Protein AF-A0A495J819-F1 (afdb_monomer_lite)

Radius of gyration: 26.95 Å; chains: 1; bounding box: 78×60×71 Å

pLDDT: mean 71.06, std 26.1, range [26.19, 98.69]

Structure (mmCIF, N/CA/C/O backbone):
data_AF-A0A495J819-F1
#
_entry.id   AF-A0A495J819-F1
#
loop_
_atom_site.group_PDB
_atom_site.id
_atom_site.type_symbol
_atom_site.label_atom_id
_atom_site.label_alt_id
_atom_site.label_comp_id
_atom_site.label_asym_id
_atom_site.label_entity_id
_atom_site.label_seq_id
_atom_site.pdbx_PDB_ins_code
_atom_site.Cartn_x
_atom_site.Cartn_y
_atom_site.Cartn_z
_atom_site.occupancy
_atom_site.B_iso_or_equiv
_atom_site.auth_seq_id
_atom_site.auth_comp_id
_atom_site.auth_asym_id
_atom_site.auth_atom_id
_atom_site.pdbx_PDB_model_num
ATOM 1 N N . MET A 1 1 ? -53.758 -20.920 -42.762 1.00 52.00 1 MET A N 1
ATOM 2 C CA . MET A 1 1 ? -52.970 -22.148 -42.488 1.00 52.00 1 MET A CA 1
ATOM 3 C C . MET A 1 1 ? -51.453 -21.979 -42.642 1.00 52.00 1 MET A C 1
ATOM 5 O O . MET A 1 1 ? -50.757 -22.308 -41.694 1.00 52.00 1 MET A O 1
ATOM 9 N N . LYS A 1 2 ? -50.905 -21.416 -43.736 1.00 48.38 2 LYS A N 1
ATOM 10 C CA . LYS A 1 2 ? -49.435 -21.312 -43.936 1.00 48.38 2 LYS A CA 1
ATOM 11 C C . LYS A 1 2 ? -48.657 -20.514 -42.862 1.00 48.38 2 LYS A C 1
ATOM 13 O O . LYS A 1 2 ? -47.579 -20.942 -42.473 1.00 48.38 2 LYS A O 1
ATOM 18 N N . LYS A 1 3 ? -49.208 -19.415 -42.322 1.00 44.53 3 LYS A N 1
ATOM 19 C CA . LYS A 1 3 ? -48.572 -18.646 -41.222 1.00 44.53 3 LYS A CA 1
ATOM 20 C C . LYS A 1 3 ? -48.536 -19.396 -39.881 1.00 44.53 3 LYS A C 1
ATOM 22 O O . LYS A 1 3 ? -47.592 -19.225 -39.122 1.00 44.53 3 LYS A O 1
ATOM 27 N N . LEU A 1 4 ? -49.532 -20.242 -39.608 1.00 39.66 4 LEU A N 1
ATOM 28 C CA . LEU A 1 4 ? -49.580 -21.031 -38.371 1.00 39.66 4 LEU A CA 1
ATOM 29 C C . LEU A 1 4 ? -48.549 -22.170 -38.405 1.00 39.66 4 LEU A C 1
ATOM 31 O O . LEU A 1 4 ? -47.892 -22.436 -37.406 1.00 39.66 4 LEU A O 1
ATOM 35 N N . LEU A 1 5 ? -48.362 -22.785 -39.578 1.00 38.03 5 LEU A N 1
ATOM 36 C CA . LEU A 1 5 ? -47.377 -23.848 -39.787 1.00 38.03 5 LEU A CA 1
ATOM 37 C C . LEU A 1 5 ? -45.934 -23.323 -39.678 1.00 38.03 5 LEU A C 1
ATOM 39 O O . LEU A 1 5 ? -45.090 -23.977 -39.076 1.00 38.03 5 LEU A O 1
ATOM 43 N N . LEU A 1 6 ? -45.661 -22.120 -40.199 1.00 36.62 6 LEU A N 1
ATOM 44 C CA . LEU A 1 6 ? -44.333 -21.500 -40.124 1.00 36.62 6 LEU A CA 1
ATOM 45 C C . LEU A 1 6 ? -43.949 -21.130 -38.682 1.00 36.62 6 LEU A C 1
ATOM 47 O O . LEU A 1 6 ? -42.826 -21.392 -38.265 1.00 36.62 6 LEU A O 1
ATOM 51 N N . ASN A 1 7 ? -44.896 -20.600 -37.898 1.00 34.22 7 ASN A N 1
ATOM 52 C CA . ASN A 1 7 ? -44.665 -20.284 -36.487 1.00 34.22 7 ASN A CA 1
ATOM 53 C C . ASN A 1 7 ? -44.496 -21.542 -35.624 1.00 34.22 7 ASN A C 1
ATOM 55 O O . ASN A 1 7 ? -43.687 -21.528 -34.705 1.00 34.22 7 ASN A O 1
ATOM 59 N N . LEU A 1 8 ? -45.199 -22.636 -35.939 1.00 31.77 8 LEU A N 1
ATOM 60 C CA . LEU A 1 8 ? -45.051 -23.915 -35.240 1.00 31.77 8 LEU A CA 1
ATOM 61 C C . LEU A 1 8 ? -43.688 -24.572 -35.527 1.00 31.77 8 LEU A C 1
ATOM 63 O O . LEU A 1 8 ? -43.055 -25.085 -34.610 1.00 31.77 8 LEU A O 1
ATOM 67 N N . ILE A 1 9 ? -43.199 -24.500 -36.771 1.00 37.97 9 ILE A N 1
ATOM 68 C CA . ILE A 1 9 ? -41.864 -24.998 -37.149 1.00 37.97 9 ILE A CA 1
ATOM 69 C C . ILE A 1 9 ? -40.760 -24.155 -36.493 1.00 37.97 9 ILE A C 1
ATOM 71 O O . ILE A 1 9 ? -39.789 -24.720 -35.992 1.00 37.97 9 ILE A O 1
ATOM 75 N N . LEU A 1 10 ? -40.929 -22.827 -36.412 1.00 33.62 10 LEU A N 1
ATOM 76 C CA . LEU A 1 10 ? -40.001 -21.956 -35.681 1.00 33.62 10 LEU A CA 1
ATOM 77 C C . LEU A 1 10 ? -39.989 -22.279 -34.178 1.00 33.62 10 LEU A C 1
ATOM 79 O O . LEU A 1 10 ? -38.921 -22.367 -33.580 1.00 33.62 10 LEU A O 1
ATOM 83 N N . PHE A 1 11 ? -41.159 -22.520 -33.575 1.00 34.91 11 PHE A N 1
ATOM 84 C CA . PHE A 1 11 ? -41.270 -22.900 -32.162 1.00 34.91 11 PHE A CA 1
ATOM 85 C C . PHE A 1 11 ? -40.605 -24.254 -31.878 1.00 34.91 11 PHE A C 1
ATOM 87 O O . PHE A 1 11 ? -39.843 -24.376 -30.923 1.00 34.91 11 PHE A O 1
ATOM 94 N N . ILE A 1 12 ? -40.822 -25.264 -32.725 1.00 34.72 12 ILE A N 1
ATOM 95 C CA . ILE A 1 12 ? -40.201 -26.589 -32.569 1.00 34.72 12 ILE A CA 1
ATOM 96 C C . ILE A 1 12 ? -38.674 -26.504 -32.747 1.00 34.72 12 ILE A C 1
ATOM 98 O O . ILE A 1 12 ? -37.940 -27.132 -31.984 1.00 34.72 12 ILE A O 1
ATOM 102 N N . ALA A 1 13 ? -38.179 -25.673 -33.672 1.00 32.62 13 ALA A N 1
ATOM 103 C CA . ALA A 1 13 ? -36.746 -25.445 -33.855 1.00 32.62 13 ALA A CA 1
ATOM 104 C C . ALA A 1 13 ? -36.097 -24.783 -32.621 1.00 32.62 13 ALA A C 1
ATOM 106 O O . ALA A 1 13 ? -35.058 -25.258 -32.159 1.00 32.62 13 ALA A O 1
ATOM 107 N N . ILE A 1 14 ? -36.743 -23.770 -32.031 1.00 33.47 14 ILE A N 1
ATOM 108 C CA . ILE A 1 14 ? -36.259 -23.057 -30.832 1.00 33.47 14 ILE A CA 1
ATOM 109 C C . ILE A 1 14 ? -36.266 -23.965 -29.587 1.00 33.47 14 ILE A C 1
ATOM 111 O O . ILE A 1 14 ? -35.334 -23.931 -28.786 1.00 33.47 14 ILE A O 1
ATOM 115 N N . PHE A 1 15 ? -37.271 -24.833 -29.431 1.00 33.28 15 PHE A N 1
ATOM 116 C CA . PHE A 1 15 ? -37.308 -25.783 -28.311 1.00 33.28 15 PHE A CA 1
ATOM 117 C C . PHE A 1 15 ? -36.338 -26.961 -28.488 1.00 33.28 15 PHE A C 1
ATOM 119 O O . PHE A 1 15 ? -35.806 -27.474 -27.501 1.00 33.28 15 PHE A O 1
ATOM 126 N N . SER A 1 16 ? -36.064 -27.376 -29.728 1.00 35.00 16 SER A N 1
ATOM 127 C CA . SER A 1 16 ? -35.103 -28.448 -30.008 1.00 35.00 16 SER A CA 1
ATOM 128 C C . SER A 1 16 ? -33.647 -28.021 -29.767 1.00 35.00 16 SER A C 1
ATOM 130 O O . SER A 1 16 ? -32.870 -28.806 -29.222 1.00 35.00 16 SER A O 1
ATOM 132 N N . SER A 1 17 ? -33.290 -26.763 -30.064 1.00 41.75 17 SER A N 1
ATOM 133 C CA . SER A 1 17 ? -31.959 -26.214 -29.773 1.00 41.75 17 SER A CA 1
ATOM 134 C C . SER A 1 17 ? -31.751 -25.959 -28.279 1.00 41.75 17 SER A C 1
ATOM 136 O O . SER A 1 17 ? -30.698 -26.310 -27.747 1.00 41.75 17 SER A O 1
ATOM 138 N N . ALA A 1 18 ? -32.769 -25.453 -27.573 1.00 38.72 18 ALA A N 1
ATOM 139 C CA . ALA A 1 18 ? -32.704 -25.243 -26.128 1.00 38.72 18 ALA A CA 1
ATOM 140 C C . ALA A 1 18 ? -32.525 -26.562 -25.358 1.00 38.72 18 ALA A C 1
ATOM 142 O O . ALA A 1 18 ? -31.726 -26.618 -24.422 1.00 38.72 18 ALA A O 1
ATOM 143 N N . LYS A 1 19 ? -33.213 -27.638 -25.777 1.00 41.25 19 LYS A N 1
ATOM 144 C CA . LYS A 1 19 ? -33.100 -28.972 -25.166 1.00 41.25 19 LYS A CA 1
ATOM 145 C C . LYS A 1 19 ? -31.740 -29.622 -25.433 1.00 41.25 19 LYS A C 1
ATOM 147 O O . LYS A 1 19 ? -31.099 -30.072 -24.491 1.00 41.25 19 LYS A O 1
ATOM 152 N N . ALA A 1 20 ? -31.241 -29.561 -26.669 1.00 45.06 20 ALA A N 1
ATOM 153 C CA . ALA A 1 20 ? -29.894 -30.037 -27.000 1.00 45.06 20 ALA A CA 1
ATOM 154 C C . ALA A 1 20 ? -28.795 -29.285 -26.220 1.00 45.06 20 ALA A C 1
ATOM 156 O O . ALA A 1 20 ? -27.802 -29.880 -25.806 1.00 45.06 20 ALA A O 1
ATOM 157 N N . GLN A 1 21 ? -28.991 -27.989 -25.960 1.00 39.94 21 GLN A N 1
ATOM 158 C CA . GLN A 1 21 ? -28.071 -27.162 -25.176 1.00 39.94 21 GLN A CA 1
ATOM 159 C C . GLN A 1 21 ? -28.163 -27.445 -23.665 1.00 39.94 21 GLN A C 1
ATOM 161 O O . GLN A 1 21 ? -27.138 -27.464 -22.983 1.00 39.94 21 GLN A O 1
ATOM 166 N N . THR A 1 22 ? -29.358 -27.729 -23.127 1.00 44.81 22 THR A N 1
ATOM 167 C CA . THR A 1 22 ? -29.505 -28.147 -21.718 1.00 44.81 22 THR A CA 1
ATOM 168 C C . THR A 1 22 ? -28.944 -29.541 -21.474 1.00 44.81 22 THR A C 1
ATOM 170 O O . THR A 1 22 ? -28.336 -29.766 -20.428 1.00 44.81 22 THR A O 1
ATOM 173 N N . ASP A 1 23 ? -29.110 -30.454 -22.428 1.00 45.12 23 ASP A N 1
ATOM 174 C CA . ASP A 1 23 ? -28.568 -31.808 -22.351 1.00 45.12 23 ASP A CA 1
ATOM 175 C C . ASP A 1 23 ? -27.031 -31.785 -22.467 1.00 45.12 23 ASP A C 1
ATOM 177 O O . ASP A 1 23 ? -26.357 -32.407 -21.651 1.00 45.12 23 ASP A O 1
ATOM 181 N N . TYR A 1 24 ? -26.459 -30.925 -23.323 1.00 42.50 24 TYR A N 1
ATOM 182 C CA . TYR A 1 24 ? -25.008 -30.678 -23.385 1.00 42.50 24 TYR A CA 1
ATOM 183 C C . TYR A 1 24 ? -24.429 -30.139 -22.060 1.00 42.50 24 TYR A C 1
ATOM 185 O O . TYR A 1 24 ? -23.401 -30.615 -21.579 1.00 42.50 24 TYR A O 1
ATOM 193 N N . CYS A 1 25 ? -25.105 -29.183 -21.413 1.00 41.50 25 CYS A N 1
ATOM 194 C CA . CYS A 1 25 ? -24.688 -28.648 -20.109 1.00 41.50 25 CYS A CA 1
ATOM 195 C C . CYS A 1 25 ? -24.873 -29.651 -18.952 1.00 41.50 25 CYS A C 1
ATOM 197 O O . CYS A 1 25 ? -24.115 -29.621 -17.977 1.00 41.50 25 CYS A O 1
ATOM 199 N N . LYS A 1 26 ? -25.869 -30.544 -19.036 1.00 46.28 26 LYS A N 1
ATOM 200 C CA . LYS A 1 26 ? -26.078 -31.637 -18.072 1.00 46.28 26 LYS A CA 1
ATOM 201 C C . LYS A 1 26 ? -25.037 -32.741 -18.229 1.00 46.28 26 LYS A C 1
ATOM 203 O O . LYS A 1 26 ? -24.534 -33.213 -17.214 1.00 46.28 26 LYS A O 1
ATOM 208 N N . ASP A 1 27 ? -24.662 -33.085 -19.456 1.00 42.38 27 ASP A N 1
ATOM 209 C CA . ASP A 1 27 ? -23.586 -34.039 -19.736 1.00 42.38 27 ASP A CA 1
ATOM 210 C C . ASP A 1 27 ? -22.230 -33.515 -19.250 1.00 42.38 27 ASP A C 1
ATOM 212 O O . ASP A 1 27 ? -21.443 -34.280 -18.693 1.00 42.38 27 ASP A O 1
ATOM 216 N N . ILE A 1 28 ? -21.988 -32.197 -19.333 1.00 41.34 28 ILE A N 1
ATOM 217 C CA . ILE A 1 28 ? -20.829 -31.558 -18.689 1.00 41.34 28 ILE A CA 1
ATOM 218 C C . ILE A 1 28 ? -20.881 -31.761 -17.170 1.00 41.34 28 ILE A C 1
ATOM 220 O O . ILE A 1 28 ? -19.915 -32.268 -16.607 1.00 41.34 28 ILE A O 1
ATOM 224 N N . LYS A 1 29 ? -22.001 -31.451 -16.499 1.00 36.78 29 LYS A N 1
ATOM 225 C CA . LYS A 1 29 ? -22.140 -31.657 -15.041 1.00 36.78 29 LYS A CA 1
ATOM 226 C C . LYS A 1 29 ? -21.992 -33.122 -14.615 1.00 36.78 29 LYS A C 1
ATOM 228 O O . LYS A 1 29 ? -21.412 -33.375 -13.568 1.00 36.78 29 LYS A O 1
ATOM 233 N N . LYS A 1 30 ? -22.478 -34.072 -15.418 1.00 34.09 30 LYS A N 1
ATOM 234 C CA . LYS A 1 30 ? -22.348 -35.515 -15.162 1.00 34.09 30 LYS A CA 1
ATOM 235 C C . LYS A 1 30 ? -20.912 -36.015 -15.380 1.00 34.09 30 LYS A C 1
ATOM 237 O O . LYS A 1 30 ? -20.436 -36.851 -14.628 1.00 34.09 30 LYS A O 1
ATOM 242 N N . SER A 1 31 ? -20.184 -35.444 -16.344 1.00 36.31 31 SER A N 1
ATOM 243 C CA . SER A 1 31 ? -18.761 -35.751 -16.577 1.00 36.31 31 SER A CA 1
ATOM 244 C C . SER A 1 31 ? -17.801 -35.172 -15.527 1.00 36.31 31 SER A C 1
ATOM 246 O O . SER A 1 31 ? -16.641 -35.559 -15.490 1.00 36.31 31 SER A O 1
ATOM 248 N N . VAL A 1 32 ? -18.274 -34.246 -14.684 1.00 37.41 32 VAL A N 1
ATOM 249 C CA . VAL A 1 32 ? -17.509 -33.656 -13.568 1.00 37.41 32 VAL A CA 1
ATOM 250 C C . VAL A 1 32 ? -17.492 -34.577 -12.340 1.00 37.41 32 VAL A C 1
ATOM 252 O O . VAL A 1 32 ? -16.617 -34.434 -11.492 1.00 37.41 32 VAL A O 1
ATOM 255 N N . THR A 1 33 ? -18.429 -35.524 -12.237 1.00 36.66 33 THR A N 1
ATOM 256 C CA . THR A 1 33 ? -18.528 -36.457 -11.102 1.00 36.66 33 THR A CA 1
ATOM 257 C C . THR A 1 33 ? -17.868 -37.814 -11.342 1.00 36.66 33 THR A C 1
ATOM 259 O O . THR A 1 33 ? -17.649 -38.525 -10.368 1.00 36.66 33 THR A O 1
ATOM 262 N N . ASP A 1 34 ? -17.528 -38.160 -12.588 1.00 31.92 34 ASP A N 1
ATOM 263 C CA . ASP A 1 34 ? -16.907 -39.448 -12.923 1.00 31.92 34 ASP A CA 1
ATOM 264 C C . ASP A 1 34 ? -15.370 -39.320 -13.022 1.00 31.92 34 ASP A C 1
ATOM 266 O O . ASP A 1 34 ? -14.824 -38.502 -13.762 1.00 31.92 34 ASP A O 1
ATOM 270 N N . ASP A 1 35 ? -14.708 -40.139 -12.209 1.00 38.66 35 ASP A N 1
ATOM 271 C CA . ASP A 1 35 ? -13.294 -40.230 -11.833 1.00 38.66 35 ASP A CA 1
ATOM 272 C C . ASP A 1 35 ? -12.193 -39.723 -12.802 1.00 38.66 35 ASP A C 1
ATOM 274 O O . ASP A 1 35 ? -12.087 -40.113 -13.967 1.00 38.66 35 ASP A O 1
ATOM 278 N N . ASN A 1 36 ? -11.246 -38.978 -12.200 1.00 31.72 36 ASN A N 1
ATOM 279 C CA . ASN A 1 36 ? -9.884 -38.627 -12.657 1.00 31.72 36 ASN A CA 1
ATOM 280 C C . ASN A 1 36 ? -9.654 -37.374 -13.525 1.00 31.72 36 ASN A C 1
ATOM 282 O O . ASN A 1 36 ? -8.606 -37.272 -14.168 1.00 31.72 36 ASN A O 1
ATOM 286 N N . ILE A 1 37 ? -10.530 -36.364 -13.495 1.00 31.72 37 ILE A N 1
ATOM 287 C CA . ILE A 1 37 ? -10.243 -35.067 -14.141 1.00 31.72 37 ILE A CA 1
ATOM 288 C C . ILE A 1 37 ? -10.343 -33.913 -13.132 1.00 31.72 37 ILE A C 1
ATOM 290 O O . ILE A 1 37 ? -11.428 -33.529 -12.708 1.00 31.72 37 ILE A O 1
ATOM 294 N N . ILE A 1 38 ? -9.195 -33.333 -12.762 1.00 26.19 38 ILE A N 1
ATOM 295 C CA . ILE A 1 38 ? -9.109 -32.144 -11.900 1.00 26.19 38 ILE A CA 1
ATOM 296 C C . ILE A 1 38 ? -9.062 -30.899 -12.795 1.00 26.19 38 ILE A C 1
ATOM 298 O O . ILE A 1 38 ? -8.090 -30.694 -13.518 1.00 26.19 38 ILE A O 1
ATOM 302 N N . TYR A 1 39 ? -10.083 -30.045 -12.723 1.00 34.47 39 TYR A N 1
ATOM 303 C CA . TYR A 1 39 ? -10.062 -28.709 -13.328 1.00 34.47 39 TYR A CA 1
ATOM 304 C C . TYR A 1 39 ? -9.711 -27.672 -12.252 1.00 34.47 39 TYR A C 1
ATOM 306 O O . TYR A 1 39 ? -10.370 -27.620 -11.214 1.00 34.47 39 TYR A O 1
ATOM 314 N N . ARG A 1 40 ? -8.682 -26.845 -12.479 1.00 30.05 40 ARG A N 1
ATOM 315 C CA . ARG A 1 40 ? -8.312 -25.727 -11.594 1.00 30.05 40 ARG A CA 1
ATOM 316 C C . ARG A 1 40 ? -8.541 -24.389 -12.292 1.00 30.05 40 ARG A C 1
ATOM 318 O O . ARG A 1 40 ? -8.272 -24.252 -13.482 1.00 30.05 40 ARG A O 1
ATOM 325 N N . THR A 1 41 ? -9.036 -23.410 -11.542 1.00 31.80 41 THR A N 1
ATOM 326 C CA . THR A 1 41 ? -8.977 -21.987 -11.900 1.00 31.80 41 THR A CA 1
ATOM 327 C C . THR A 1 41 ? -7.502 -21.584 -12.014 1.00 31.80 41 THR A C 1
ATOM 329 O O . THR A 1 41 ? -6.746 -21.988 -11.127 1.00 31.80 41 THR A O 1
ATOM 332 N N . PRO A 1 42 ? -7.075 -20.817 -13.038 1.00 34.34 42 PRO A N 1
ATOM 333 C CA . PRO A 1 42 ? -5.681 -20.399 -13.149 1.00 34.34 42 PRO A CA 1
ATOM 334 C C . PRO A 1 42 ? -5.245 -19.648 -11.887 1.00 34.34 42 PRO A C 1
ATOM 336 O O . PRO A 1 42 ? -5.882 -18.679 -11.473 1.00 34.34 42 PRO A O 1
ATOM 339 N N . THR A 1 43 ? -4.182 -20.131 -11.263 1.00 32.41 43 THR A N 1
ATOM 340 C CA . THR A 1 43 ? -3.471 -19.492 -10.158 1.00 32.41 43 THR A CA 1
ATOM 341 C C . THR A 1 43 ? -2.283 -18.689 -10.692 1.00 32.41 43 THR A C 1
ATOM 343 O O . THR A 1 43 ? -1.787 -18.991 -11.779 1.00 32.41 43 THR A O 1
ATOM 346 N N . PRO A 1 44 ? -1.800 -17.661 -9.969 1.00 31.33 44 PRO A N 1
ATOM 347 C CA . PRO A 1 44 ? -0.539 -17.003 -10.308 1.00 31.33 44 PRO A CA 1
ATOM 348 C C . PRO A 1 44 ? 0.583 -18.052 -10.417 1.00 31.33 44 PRO A C 1
ATOM 350 O O . PRO A 1 44 ? 0.859 -18.753 -9.443 1.00 31.33 44 PRO A O 1
ATOM 353 N N . GLY A 1 45 ? 1.156 -18.206 -11.617 1.00 35.97 45 GLY A N 1
ATOM 354 C CA . GLY A 1 45 ? 2.110 -19.268 -11.977 1.00 35.97 45 GLY A CA 1
ATOM 355 C C . GLY A 1 45 ? 1.611 -20.263 -13.039 1.00 35.97 45 GLY A C 1
ATOM 356 O O . GLY A 1 45 ? 2.419 -20.985 -13.624 1.00 35.97 45 GLY A O 1
ATOM 357 N N . ASP A 1 46 ? 0.311 -20.288 -13.349 1.00 35.91 46 ASP A N 1
ATOM 358 C CA . ASP A 1 46 ? -0.222 -21.099 -14.448 1.00 35.91 46 ASP A CA 1
ATOM 359 C C . ASP A 1 46 ? 0.049 -20.425 -15.805 1.00 35.91 46 ASP A C 1
ATOM 361 O O . ASP A 1 46 ? -0.385 -19.307 -16.073 1.00 35.91 46 ASP A O 1
ATOM 365 N N . GLN A 1 47 ? 0.754 -21.125 -16.698 1.00 40.75 47 GLN A N 1
ATOM 366 C CA . GLN A 1 47 ? 1.235 -20.587 -17.982 1.00 40.75 47 GLN A CA 1
ATOM 367 C C . GLN A 1 47 ? 0.149 -20.427 -19.064 1.00 40.75 47 GLN A C 1
ATOM 369 O O . GLN A 1 47 ? 0.481 -20.101 -20.204 1.00 40.75 47 GLN A O 1
ATOM 374 N N . PHE A 1 48 ? -1.129 -20.674 -18.745 1.00 41.94 48 PHE A N 1
ATOM 375 C CA . PHE A 1 48 ? -2.216 -20.685 -19.726 1.00 41.94 48 PHE A CA 1
ATOM 376 C C . PHE A 1 48 ? -3.527 -20.137 -19.153 1.00 41.94 48 PHE A C 1
ATOM 378 O O . PHE A 1 48 ? -4.029 -20.600 -18.130 1.00 41.94 48 PHE A O 1
ATOM 385 N N . GLY A 1 49 ? -4.137 -19.201 -19.880 1.00 42.31 49 GLY A N 1
ATOM 386 C CA . GLY A 1 49 ? -5.484 -18.701 -19.614 1.00 42.31 49 GLY A CA 1
ATOM 387 C C . GLY A 1 49 ? -6.182 -18.315 -20.915 1.00 42.31 49 GLY A C 1
ATOM 388 O O . GLY A 1 49 ? -5.549 -17.756 -21.812 1.00 42.31 49 GLY A O 1
ATOM 389 N N . PHE A 1 50 ? -7.481 -18.616 -21.008 1.00 44.34 50 PHE A N 1
ATOM 390 C CA . PHE A 1 50 ? -8.349 -18.181 -22.103 1.00 44.34 50 PHE A CA 1
ATOM 391 C C . PHE A 1 50 ? -9.346 -17.152 -21.575 1.00 44.34 50 PHE A C 1
ATOM 393 O O . PHE A 1 50 ? -10.113 -17.456 -20.662 1.00 44.34 50 PHE A O 1
ATOM 400 N N . ALA A 1 51 ? -9.375 -15.956 -22.164 1.00 39.56 51 ALA A N 1
ATOM 401 C CA . ALA A 1 51 ? -10.406 -14.959 -21.875 1.00 39.56 51 ALA A CA 1
ATOM 402 C C . ALA A 1 51 ? -11.219 -14.655 -23.137 1.00 39.56 51 ALA A C 1
ATOM 404 O O . ALA A 1 51 ? -10.645 -14.365 -24.190 1.00 39.56 51 ALA A O 1
ATOM 405 N N . LYS A 1 52 ? -12.552 -14.712 -23.015 1.00 42.81 52 LYS A N 1
ATOM 406 C CA . LYS A 1 52 ? -13.490 -14.182 -24.009 1.00 42.81 52 LYS A CA 1
ATOM 407 C C . LYS A 1 52 ? -13.577 -12.676 -23.788 1.00 42.81 52 LYS A C 1
ATOM 409 O O . LYS A 1 52 ? -14.111 -12.251 -22.768 1.00 42.81 52 LYS A O 1
ATOM 414 N N . ILE A 1 53 ? -13.063 -11.880 -24.718 1.00 42.16 53 ILE A N 1
ATOM 415 C CA . ILE A 1 53 ? -13.254 -10.424 -24.691 1.00 42.16 53 ILE A CA 1
ATOM 416 C C . ILE A 1 53 ? -14.297 -10.096 -25.755 1.00 42.16 53 ILE A C 1
ATOM 418 O O . ILE A 1 53 ? -14.270 -10.654 -26.849 1.00 42.16 53 ILE A O 1
ATOM 422 N N . ILE A 1 54 ? -15.250 -9.240 -25.420 1.00 38.25 54 ILE A N 1
ATOM 423 C CA . ILE A 1 54 ? -16.262 -8.738 -26.349 1.00 38.25 54 ILE A CA 1
ATOM 424 C C . ILE A 1 54 ? -15.866 -7.292 -26.662 1.00 38.25 54 ILE A C 1
ATOM 426 O O . ILE A 1 54 ? -15.516 -6.559 -25.734 1.00 38.25 54 ILE A O 1
ATOM 430 N N . ASP A 1 55 ? -15.847 -6.882 -27.936 1.00 39.06 55 ASP A N 1
ATOM 431 C CA . ASP A 1 55 ? -15.562 -5.474 -28.263 1.00 39.06 55 ASP A CA 1
ATOM 432 C C . ASP A 1 55 ? -16.604 -4.527 -27.627 1.00 39.06 55 ASP A C 1
ATOM 434 O O . ASP A 1 55 ? -17.693 -4.938 -27.218 1.00 39.06 55 ASP A O 1
ATOM 438 N N . LYS A 1 56 ? -16.288 -3.227 -27.557 1.00 36.19 56 LYS A N 1
ATOM 439 C CA . LYS A 1 56 ? -17.216 -2.205 -27.032 1.00 36.19 56 LYS A CA 1
ATOM 440 C C . LYS A 1 56 ? -18.560 -2.151 -27.776 1.00 36.19 56 LYS A C 1
ATOM 442 O O . LYS A 1 56 ? -19.527 -1.652 -27.208 1.00 36.19 56 LYS A O 1
ATOM 447 N N . ALA A 1 57 ? -18.618 -2.625 -29.019 1.00 43.19 57 ALA A N 1
ATOM 448 C CA . ALA A 1 57 ? -19.814 -2.646 -29.854 1.00 43.19 57 ALA A CA 1
ATOM 449 C C . ALA A 1 57 ? -20.630 -3.951 -29.720 1.00 43.19 57 ALA A C 1
ATOM 451 O O . ALA A 1 57 ? -21.734 -4.035 -30.251 1.00 43.19 57 ALA A O 1
ATOM 452 N N . GLY A 1 58 ? -20.132 -4.960 -28.997 1.00 38.62 58 GLY A N 1
ATOM 453 C CA . GLY A 1 58 ? -20.740 -6.287 -28.916 1.00 38.62 58 GLY A CA 1
ATOM 454 C C . GLY A 1 58 ? -20.555 -7.166 -30.159 1.00 38.62 58 GLY A C 1
ATOM 455 O O . GLY A 1 58 ? -21.173 -8.225 -30.228 1.00 38.62 58 GLY A O 1
ATOM 456 N N . THR A 1 59 ? -19.758 -6.750 -31.148 1.00 39.22 59 THR A N 1
ATOM 457 C CA . THR A 1 59 ? -19.757 -7.350 -32.496 1.00 39.22 59 THR A CA 1
ATOM 458 C C . THR A 1 59 ? -18.665 -8.391 -32.737 1.00 39.22 59 THR A C 1
ATOM 460 O O . THR A 1 59 ? -18.800 -9.223 -33.632 1.00 39.22 59 THR A O 1
ATOM 463 N N . GLY A 1 60 ? -17.610 -8.392 -31.924 1.00 43.62 60 GLY A N 1
ATOM 464 C CA . GLY A 1 60 ? -16.481 -9.314 -32.024 1.00 43.62 60 GLY A CA 1
ATOM 465 C C . GLY A 1 60 ? -16.288 -10.147 -30.760 1.00 43.62 60 GLY A C 1
ATOM 466 O O . GLY A 1 60 ? -16.454 -9.656 -29.645 1.00 43.62 60 GLY A O 1
ATOM 467 N N . THR A 1 61 ? -15.914 -11.419 -30.933 1.00 46.38 61 THR A N 1
ATOM 468 C CA . THR A 1 61 ? -15.421 -12.277 -29.846 1.00 46.38 61 THR A CA 1
ATOM 469 C C . THR A 1 61 ? -13.915 -12.448 -30.005 1.00 46.38 61 THR A C 1
ATOM 471 O O . THR A 1 61 ? -13.459 -13.073 -30.959 1.00 46.38 61 THR A O 1
ATOM 474 N N . PHE A 1 62 ? -13.140 -11.927 -29.061 1.00 45.03 62 PHE A N 1
ATOM 475 C CA . PHE A 1 62 ? -11.697 -12.124 -29.013 1.00 45.03 62 PHE A CA 1
ATOM 476 C C . PHE A 1 62 ? -11.345 -13.280 -28.090 1.00 45.03 62 PHE A C 1
ATOM 478 O O . PHE A 1 62 ? -11.967 -13.468 -27.039 1.00 45.03 62 PHE A O 1
ATOM 485 N N . PHE A 1 63 ? -10.285 -13.993 -28.454 1.00 50.06 63 PHE A N 1
ATOM 486 C CA . PHE A 1 63 ? -9.640 -14.952 -27.578 1.00 50.06 63 PHE A CA 1
ATOM 487 C C . PHE A 1 63 ? -8.283 -14.401 -27.155 1.00 50.06 63 PHE A C 1
ATOM 489 O O . PHE A 1 63 ? -7.377 -14.225 -27.970 1.00 50.06 63 PHE A O 1
ATOM 496 N N . LYS A 1 64 ? -8.124 -14.145 -25.856 1.00 46.88 64 LYS A N 1
ATOM 497 C CA . LYS A 1 64 ? -6.797 -13.911 -25.281 1.00 46.88 64 LYS A CA 1
ATOM 498 C C . LYS A 1 64 ? -6.198 -15.258 -24.899 1.00 46.88 64 LYS A C 1
ATOM 500 O O . LYS A 1 64 ? -6.848 -16.012 -24.180 1.00 46.88 64 LYS A O 1
ATOM 505 N N . MET A 1 65 ? -4.991 -15.540 -25.381 1.00 53.69 65 MET A N 1
ATOM 506 C CA . MET A 1 65 ? -4.214 -16.722 -25.019 1.00 53.69 65 MET A CA 1
ATOM 507 C C . MET A 1 65 ? -2.922 -16.239 -24.368 1.00 53.69 65 MET A C 1
ATOM 509 O O . MET A 1 65 ? -2.051 -15.675 -25.024 1.00 53.69 65 MET A O 1
ATOM 513 N N . ILE A 1 66 ? -2.815 -16.426 -23.058 1.00 50.41 66 ILE A N 1
ATOM 514 C CA . ILE A 1 66 ? -1.606 -16.064 -22.313 1.00 50.41 66 ILE A CA 1
ATOM 515 C C . ILE A 1 66 ? -0.593 -17.200 -22.471 1.00 50.41 66 ILE A C 1
ATOM 517 O O . ILE A 1 66 ? -0.969 -18.360 -22.310 1.00 50.41 66 ILE A O 1
ATOM 521 N N . LEU A 1 67 ? 0.654 -16.867 -22.818 1.00 51.31 67 LEU A N 1
ATOM 522 C CA . LEU A 1 67 ? 1.737 -17.827 -23.022 1.00 51.31 67 LEU A CA 1
ATOM 523 C C . LEU A 1 67 ? 2.989 -17.364 -22.266 1.00 51.31 67 LEU A C 1
ATOM 525 O O . LEU A 1 67 ? 3.408 -16.216 -22.370 1.00 51.31 67 LEU A O 1
ATOM 529 N N . GLY A 1 68 ? 3.628 -18.258 -21.520 1.00 44.62 68 GLY A N 1
ATOM 530 C CA . GLY A 1 68 ? 4.997 -18.029 -21.050 1.00 44.62 68 GLY A CA 1
ATOM 531 C C . GLY A 1 68 ? 5.986 -18.478 -22.124 1.00 44.62 68 GLY A C 1
ATOM 532 O O . GLY A 1 68 ? 5.948 -19.643 -22.513 1.00 44.62 68 GLY A O 1
ATOM 533 N N . ILE A 1 69 ? 6.867 -17.598 -22.612 1.00 51.38 69 ILE A N 1
ATOM 534 C CA . ILE A 1 69 ? 7.959 -17.989 -23.521 1.00 51.38 69 ILE A CA 1
ATOM 535 C C . ILE A 1 69 ? 9.266 -17.441 -22.952 1.00 51.38 69 ILE A C 1
ATOM 537 O O . ILE A 1 69 ? 9.450 -16.238 -22.860 1.00 51.38 69 ILE A O 1
ATOM 541 N N . SER A 1 70 ? 10.195 -18.313 -22.575 1.00 42.25 70 SER A N 1
ATOM 542 C CA . SER A 1 70 ? 11.437 -17.928 -21.894 1.00 42.25 70 SER A CA 1
ATOM 543 C C . SER A 1 70 ? 12.577 -17.550 -22.855 1.00 42.25 70 SER A C 1
ATOM 545 O O . SER A 1 70 ? 13.718 -17.937 -22.615 1.00 42.25 70 SER A O 1
ATOM 547 N N . ASP A 1 71 ? 12.292 -16.858 -23.962 1.00 50.53 71 ASP A N 1
ATOM 548 C CA . ASP A 1 71 ? 13.310 -16.536 -24.974 1.00 50.53 71 ASP A CA 1
ATOM 549 C C . ASP A 1 71 ? 13.233 -15.061 -25.425 1.00 50.53 71 ASP A C 1
ATOM 551 O O . ASP A 1 71 ? 12.309 -14.694 -26.157 1.00 50.53 71 ASP A O 1
ATOM 555 N N . PRO A 1 72 ? 14.171 -14.203 -24.976 1.00 46.84 72 PRO A N 1
ATOM 556 C CA . PRO A 1 72 ? 14.134 -12.761 -25.211 1.00 46.84 72 PRO A CA 1
ATOM 557 C C . PRO A 1 72 ? 14.463 -12.336 -26.649 1.00 46.84 72 PRO A C 1
ATOM 559 O O . PRO A 1 72 ? 14.075 -11.237 -27.060 1.00 46.84 72 PRO A O 1
ATOM 562 N N . ASP A 1 73 ? 15.131 -13.192 -27.426 1.00 52.16 73 ASP A N 1
ATOM 563 C CA . ASP A 1 73 ? 15.611 -12.852 -28.771 1.00 52.16 73 ASP A CA 1
ATOM 564 C C . ASP A 1 73 ? 14.618 -13.249 -29.875 1.00 52.16 73 ASP A C 1
ATOM 566 O O . ASP A 1 73 ? 14.709 -12.782 -31.017 1.00 52.16 73 ASP A O 1
ATOM 570 N N . ASN A 1 74 ? 13.620 -14.072 -29.544 1.00 54.91 74 ASN A N 1
ATOM 571 C CA . ASN A 1 74 ? 12.737 -14.680 -30.528 1.00 54.91 74 ASN A CA 1
ATOM 572 C C . ASN A 1 74 ? 11.424 -13.909 -30.724 1.00 54.91 74 ASN A C 1
ATOM 574 O O . ASN A 1 74 ? 10.518 -13.887 -29.891 1.00 54.91 74 ASN A O 1
ATOM 578 N N . LYS A 1 75 ? 11.285 -13.308 -31.910 1.00 56.28 75 LYS A N 1
ATOM 579 C CA . LYS A 1 75 ? 9.998 -12.820 -32.417 1.00 56.28 75 LYS A CA 1
ATOM 580 C C . LYS A 1 75 ? 9.150 -14.028 -32.814 1.00 56.28 75 LYS A C 1
ATOM 582 O O . LYS A 1 75 ? 9.435 -14.666 -33.821 1.00 56.28 75 LYS A O 1
ATOM 587 N N . VAL A 1 76 ? 8.095 -14.322 -32.061 1.00 56.69 76 VAL A N 1
ATOM 588 C CA . VAL A 1 76 ? 7.042 -15.228 -32.538 1.00 56.69 76 VAL A CA 1
ATOM 589 C C . VAL A 1 76 ? 6.273 -14.492 -33.632 1.00 56.69 76 VAL A C 1
ATOM 591 O O . VAL A 1 76 ? 5.485 -13.597 -33.337 1.00 56.69 76 VAL A O 1
ATOM 594 N N . THR A 1 77 ? 6.547 -14.806 -34.897 1.00 56.88 77 THR A N 1
ATOM 595 C CA . THR A 1 77 ? 5.855 -14.176 -36.035 1.00 56.88 77 THR A CA 1
ATOM 596 C C . THR A 1 77 ? 4.539 -14.868 -36.347 1.00 56.88 77 THR A C 1
ATOM 598 O O . THR A 1 77 ? 3.577 -14.209 -36.740 1.00 56.88 77 THR A O 1
ATOM 601 N N . ASP A 1 78 ? 4.483 -16.178 -36.103 1.00 64.75 78 ASP A N 1
ATOM 602 C CA . ASP A 1 78 ? 3.346 -17.010 -36.455 1.00 64.75 78 ASP A CA 1
ATOM 603 C C . ASP A 1 78 ? 3.071 -18.063 -35.379 1.00 64.75 78 ASP A C 1
ATOM 605 O O . ASP A 1 78 ? 3.980 -18.620 -34.750 1.00 64.75 78 ASP A O 1
ATOM 609 N N . ALA A 1 79 ? 1.793 -18.369 -35.197 1.00 74.25 79 ALA A N 1
ATOM 610 C CA . ALA A 1 79 ? 1.327 -19.453 -34.347 1.00 74.25 79 ALA A CA 1
ATOM 611 C C . ALA A 1 79 ? 0.273 -20.279 -35.090 1.00 74.25 79 ALA A C 1
ATOM 613 O O . ALA A 1 79 ? -0.389 -19.781 -35.995 1.00 74.25 79 ALA A O 1
ATOM 614 N N . SER A 1 80 ? 0.069 -21.536 -34.714 1.00 78.00 80 SER A N 1
ATOM 615 C CA . SER A 1 80 ? -1.061 -22.318 -35.209 1.00 78.00 80 SER A CA 1
ATOM 616 C C . SER A 1 80 ? -1.612 -23.278 -34.166 1.00 78.00 80 SER A C 1
ATOM 618 O O . SER A 1 80 ? -0.897 -23.757 -33.288 1.00 78.00 80 SER A O 1
ATOM 620 N N . ILE A 1 81 ? -2.909 -23.561 -34.266 1.00 76.94 81 ILE A N 1
ATOM 621 C CA . ILE A 1 81 ? -3.607 -24.597 -33.502 1.00 76.94 81 ILE A CA 1
ATOM 622 C C . ILE A 1 81 ? -4.055 -25.671 -34.486 1.00 76.94 81 ILE A C 1
ATOM 624 O O . ILE A 1 81 ? -4.757 -25.386 -35.451 1.00 76.94 81 ILE A O 1
ATOM 628 N N . THR A 1 82 ? -3.652 -26.912 -34.238 1.00 74.06 82 THR A N 1
ATOM 629 C CA . THR A 1 82 ? -4.134 -28.100 -34.948 1.00 74.06 82 THR A CA 1
ATOM 630 C C . THR A 1 82 ? -5.197 -28.787 -34.102 1.00 74.06 82 THR A C 1
ATOM 632 O O . THR A 1 82 ? -4.999 -28.981 -32.902 1.00 74.06 82 THR A O 1
ATOM 635 N N . PHE A 1 83 ? -6.306 -29.176 -34.716 1.00 78.44 83 PHE A N 1
ATOM 636 C CA . PHE A 1 83 ? -7.426 -29.854 -34.066 1.00 78.44 83 PHE A CA 1
ATOM 637 C C . PHE A 1 83 ? -7.367 -31.379 -34.282 1.00 78.44 83 PHE A C 1
ATOM 639 O O . PHE A 1 83 ? -6.561 -31.868 -35.071 1.00 78.44 83 PHE A O 1
ATOM 646 N N . GLU A 1 84 ? -8.172 -32.158 -33.550 1.00 70.94 84 GLU A N 1
ATOM 647 C CA . GLU A 1 84 ? -8.198 -33.634 -33.657 1.00 70.94 84 GLU A CA 1
ATOM 648 C C . GLU A 1 84 ? -8.546 -34.126 -35.069 1.00 70.94 84 GLU A C 1
ATOM 650 O O . GLU A 1 84 ? -8.085 -35.191 -35.466 1.00 70.94 84 GLU A O 1
ATOM 655 N N . ASP A 1 85 ? -9.303 -33.335 -35.831 1.00 78.88 85 ASP A N 1
ATOM 656 C CA . ASP A 1 85 ? -9.654 -33.595 -37.232 1.00 78.88 85 ASP A CA 1
ATOM 657 C C . ASP A 1 85 ? -8.613 -33.063 -38.234 1.00 78.88 85 ASP A C 1
ATOM 659 O O . ASP A 1 85 ? -8.917 -32.889 -39.413 1.00 78.88 85 ASP A O 1
ATOM 663 N N . ASP A 1 86 ? -7.407 -32.751 -37.753 1.00 86.50 86 ASP A N 1
ATOM 664 C CA . ASP A 1 86 ? -6.283 -32.197 -38.512 1.00 86.50 86 ASP A CA 1
ATOM 665 C C . ASP A 1 86 ? -6.552 -30.836 -39.173 1.00 86.50 86 ASP A C 1
ATOM 667 O O . ASP A 1 86 ? -5.714 -30.326 -39.922 1.00 86.50 86 ASP A O 1
ATOM 671 N N . ALA A 1 87 ? -7.672 -30.178 -38.853 1.00 78.12 87 ALA A N 1
ATOM 672 C CA . ALA A 1 87 ? -7.858 -28.789 -39.232 1.00 78.12 87 ALA A CA 1
ATOM 673 C C . ALA A 1 87 ? -6.809 -27.918 -38.531 1.00 78.12 87 ALA A C 1
ATOM 675 O O . ALA A 1 87 ? -6.468 -28.146 -37.370 1.00 78.12 87 ALA A O 1
ATOM 676 N N . VAL A 1 88 ? -6.318 -26.899 -39.232 1.00 80.12 88 VAL A N 1
ATOM 677 C CA . VAL A 1 88 ? -5.319 -25.969 -38.702 1.00 80.12 88 VAL A CA 1
ATOM 678 C C . VAL A 1 88 ? -5.882 -24.556 -38.743 1.00 80.12 88 VAL A C 1
ATOM 680 O O . VAL A 1 88 ? -6.357 -24.100 -39.784 1.00 80.12 88 VAL A O 1
ATOM 683 N N . LEU A 1 89 ? -5.832 -23.875 -37.604 1.00 78.94 89 LEU A N 1
ATOM 684 C CA . LEU A 1 89 ? -6.067 -22.444 -37.485 1.00 78.94 89 LEU A CA 1
ATOM 685 C C . LEU A 1 89 ? -4.703 -21.765 -37.377 1.00 78.94 89 LEU A C 1
ATOM 687 O O . LEU A 1 89 ? -3.999 -21.955 -36.387 1.00 78.94 89 LEU A O 1
ATOM 691 N N . ASN A 1 90 ? -4.317 -21.040 -38.424 1.00 79.56 90 ASN A N 1
ATOM 692 C CA . ASN A 1 90 ? -3.061 -20.300 -38.472 1.00 79.56 90 ASN A CA 1
ATOM 693 C C . ASN A 1 90 ? -3.285 -18.862 -38.018 1.00 79.56 90 ASN A C 1
ATOM 695 O O . ASN A 1 90 ? -4.294 -18.241 -38.345 1.00 79.56 90 ASN A O 1
ATOM 699 N N . PHE A 1 91 ? -2.301 -18.335 -37.310 1.00 72.25 91 PHE A N 1
ATOM 700 C CA . PHE A 1 91 ? -2.267 -16.982 -36.802 1.00 72.25 91 PHE A CA 1
ATOM 701 C C . PHE A 1 91 ? -1.047 -16.287 -37.377 1.00 72.25 91 PHE A C 1
ATOM 703 O O . PHE A 1 91 ? 0.083 -16.612 -37.022 1.00 72.25 91 PHE A O 1
ATOM 710 N N . SER A 1 92 ? -1.299 -15.327 -38.254 1.00 61.09 92 SER A N 1
ATOM 711 C CA . SER A 1 92 ? -0.317 -14.331 -38.669 1.00 61.09 92 SER A CA 1
ATOM 712 C C . SER A 1 92 ? -0.445 -13.097 -37.777 1.00 61.09 92 SER A C 1
ATOM 714 O O . SER A 1 92 ? -1.559 -12.750 -37.381 1.00 61.09 92 SER A O 1
ATOM 716 N N . ASN A 1 93 ? 0.657 -12.387 -37.532 1.00 53.62 93 ASN A N 1
ATOM 717 C CA . ASN A 1 93 ? 0.672 -11.123 -36.781 1.00 53.62 93 ASN A CA 1
ATOM 718 C C . ASN A 1 93 ? 0.240 -11.274 -35.314 1.00 53.62 93 ASN A C 1
ATOM 720 O O . ASN A 1 93 ? -0.567 -10.489 -34.814 1.00 53.62 93 ASN A O 1
ATOM 724 N N . VAL A 1 94 ? 0.775 -12.278 -34.612 1.00 56.28 94 VAL A N 1
ATOM 725 C CA . VAL A 1 94 ? 0.604 -12.365 -33.156 1.00 56.28 94 VAL A CA 1
ATOM 726 C C . VAL A 1 94 ? 1.226 -11.114 -32.538 1.00 56.28 94 VAL A C 1
ATOM 728 O O . VAL A 1 94 ? 2.446 -10.946 -32.533 1.00 56.28 94 VAL A O 1
ATOM 731 N N . ILE A 1 95 ? 0.381 -10.210 -32.039 1.00 51.84 95 ILE A N 1
ATOM 732 C CA . ILE A 1 95 ? 0.854 -9.052 -31.288 1.00 51.84 95 ILE A CA 1
ATOM 733 C C . ILE A 1 95 ? 1.302 -9.587 -29.938 1.00 51.84 95 ILE A C 1
ATOM 735 O O . ILE A 1 95 ? 0.486 -9.963 -29.094 1.00 51.84 95 ILE A O 1
ATOM 739 N N . ILE A 1 96 ? 2.617 -9.663 -29.781 1.00 51.97 96 ILE A N 1
ATOM 740 C CA . ILE A 1 96 ? 3.245 -9.936 -28.503 1.00 51.97 96 ILE A CA 1
ATOM 741 C C . ILE A 1 96 ? 3.168 -8.643 -27.705 1.00 51.97 96 ILE A C 1
ATOM 743 O O . ILE A 1 96 ? 3.897 -7.690 -27.996 1.00 51.97 96 ILE A O 1
ATOM 747 N N . ASP A 1 97 ? 2.291 -8.612 -26.709 1.00 47.78 97 ASP A N 1
ATOM 748 C CA . ASP A 1 97 ? 2.349 -7.558 -25.717 1.00 47.78 97 ASP A CA 1
ATOM 749 C C . ASP A 1 97 ? 3.585 -7.799 -24.847 1.00 47.78 97 ASP A C 1
ATOM 751 O O . ASP A 1 97 ? 3.682 -8.784 -24.108 1.00 47.78 97 ASP A O 1
ATOM 755 N N . ARG A 1 98 ? 4.575 -6.920 -25.021 1.00 46.22 98 ARG A N 1
ATOM 756 C CA . ARG A 1 98 ? 5.833 -6.919 -24.271 1.00 46.22 98 ARG A CA 1
ATOM 757 C C . ARG A 1 98 ? 5.714 -6.152 -22.958 1.00 46.22 98 ARG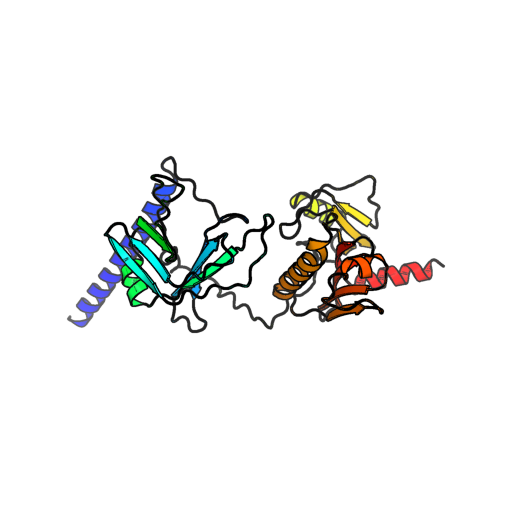 A C 1
ATOM 759 O O . ARG A 1 98 ? 6.748 -5.922 -22.330 1.00 46.22 98 ARG A O 1
ATOM 766 N N . SER A 1 99 ? 4.509 -5.765 -22.528 1.00 43.56 99 SER A N 1
ATOM 767 C CA . SER A 1 99 ? 4.255 -5.359 -21.145 1.00 43.56 99 SER A CA 1
ATOM 768 C C . SER A 1 99 ? 4.429 -6.577 -20.223 1.00 43.56 99 SER A C 1
ATOM 770 O O . SER A 1 99 ? 3.478 -7.142 -19.690 1.00 43.56 99 SER A O 1
ATOM 772 N N . ALA A 1 100 ? 5.660 -7.069 -20.122 1.00 41.88 100 ALA A N 1
ATOM 773 C CA . ALA A 1 100 ? 6.014 -8.190 -19.285 1.00 41.88 100 ALA A CA 1
ATOM 774 C C . ALA A 1 100 ? 5.824 -7.765 -17.828 1.00 41.88 100 ALA A C 1
ATOM 776 O O . ALA A 1 100 ? 6.533 -6.884 -17.337 1.00 41.88 100 ALA A O 1
ATOM 777 N N . GLU A 1 101 ? 4.924 -8.436 -17.116 1.00 44.06 101 GLU A N 1
ATOM 778 C CA . GLU A 1 101 ? 5.188 -8.683 -15.707 1.00 44.06 101 GLU A CA 1
ATOM 779 C C . GLU A 1 101 ? 6.472 -9.520 -15.665 1.00 44.06 101 GLU A C 1
ATOM 781 O O . GLU A 1 101 ? 6.523 -10.641 -16.179 1.00 44.06 101 GLU A O 1
ATOM 786 N N . LYS A 1 102 ? 7.553 -8.946 -15.127 1.00 42.19 102 LYS A N 1
ATOM 787 C CA . LYS A 1 102 ? 8.704 -9.746 -14.706 1.00 42.19 102 LYS A CA 1
ATOM 788 C C . LYS A 1 102 ? 8.203 -10.657 -13.592 1.00 42.19 102 LYS A C 1
ATOM 790 O O . LYS A 1 102 ? 7.966 -10.184 -12.483 1.00 42.19 102 LYS A O 1
ATOM 795 N N . ASP A 1 103 ? 8.021 -11.935 -13.894 1.00 42.62 103 ASP A N 1
ATOM 796 C CA . ASP A 1 103 ? 7.720 -12.918 -12.862 1.00 42.62 103 ASP A CA 1
ATOM 797 C C . ASP A 1 103 ? 8.969 -13.174 -11.996 1.00 42.62 103 ASP A C 1
ATOM 799 O O . ASP A 1 103 ? 10.105 -12.883 -12.386 1.00 42.62 103 ASP A O 1
ATOM 803 N N . ILE A 1 104 ? 8.743 -13.747 -10.817 1.00 40.31 104 ILE A N 1
ATOM 804 C CA . ILE A 1 104 ? 9.647 -13.938 -9.671 1.00 40.31 104 ILE A CA 1
ATOM 805 C C . ILE A 1 104 ? 10.937 -14.723 -10.027 1.00 40.31 104 ILE A C 1
ATOM 807 O O . ILE A 1 104 ? 11.862 -14.796 -9.222 1.00 40.31 104 ILE A O 1
ATOM 811 N N . ILE A 1 105 ? 11.034 -15.304 -11.231 1.00 40.50 105 ILE A N 1
ATOM 812 C CA . ILE A 1 105 ? 12.104 -16.230 -11.648 1.00 40.50 105 ILE A CA 1
ATOM 813 C C . ILE A 1 105 ? 12.667 -15.881 -13.045 1.00 40.50 105 ILE A C 1
ATOM 815 O O . ILE A 1 105 ? 12.894 -16.759 -13.870 1.00 40.50 105 ILE A O 1
ATOM 819 N N . ASN A 1 106 ? 12.899 -14.598 -13.346 1.00 42.09 106 ASN A N 1
ATOM 820 C CA . ASN A 1 106 ? 13.646 -14.140 -14.538 1.00 42.09 106 ASN A CA 1
ATOM 821 C C . ASN A 1 106 ? 13.115 -14.590 -15.923 1.00 42.09 106 ASN A C 1
ATOM 823 O O . ASN A 1 106 ? 13.825 -14.452 -16.918 1.00 42.09 106 ASN A O 1
ATOM 827 N N . ASN A 1 107 ? 11.879 -15.083 -16.029 1.00 40.38 107 ASN A N 1
ATOM 828 C CA . ASN A 1 107 ? 11.271 -15.439 -17.312 1.00 40.38 107 ASN A CA 1
ATOM 829 C C . ASN A 1 107 ? 10.390 -14.294 -17.817 1.00 40.38 107 ASN A C 1
ATOM 831 O O . ASN A 1 107 ? 9.551 -13.773 -17.082 1.00 40.38 107 ASN A O 1
ATOM 835 N N . TYR A 1 108 ? 10.551 -13.922 -19.086 1.00 43.56 108 TYR A N 1
ATOM 836 C CA . TYR A 1 108 ? 9.610 -13.033 -19.757 1.00 43.56 108 TYR A CA 1
ATOM 837 C C . TYR A 1 108 ? 8.300 -13.796 -20.001 1.00 43.56 108 TYR A C 1
ATOM 839 O O . TYR A 1 108 ? 8.279 -14.826 -20.673 1.00 43.56 108 TYR A O 1
ATOM 847 N N . ILE A 1 109 ? 7.192 -13.313 -19.442 1.00 43.22 109 ILE A N 1
ATOM 848 C CA . ILE A 1 109 ? 5.860 -13.790 -19.822 1.00 43.22 109 ILE A CA 1
ATOM 849 C C . ILE A 1 109 ? 5.396 -12.921 -20.989 1.00 43.22 109 ILE A C 1
ATOM 851 O O . ILE A 1 109 ? 5.288 -11.702 -20.864 1.00 43.22 109 ILE A O 1
ATOM 855 N N . TYR A 1 110 ? 5.138 -13.546 -22.135 1.00 46.41 110 TYR A N 1
ATOM 856 C CA . TYR A 1 110 ? 4.714 -12.858 -23.349 1.00 46.41 110 TYR A CA 1
ATOM 857 C C . TYR A 1 110 ? 3.231 -13.099 -23.573 1.00 46.41 110 TYR A C 1
ATOM 859 O O . TYR A 1 110 ? 2.812 -14.163 -24.027 1.00 46.41 110 TYR A O 1
ATOM 867 N N . THR A 1 111 ? 2.401 -12.103 -23.283 1.00 45.34 111 THR A N 1
ATOM 868 C CA . THR A 1 111 ? 0.968 -12.272 -23.526 1.00 45.34 111 THR A CA 1
ATOM 869 C C . THR A 1 111 ? 0.658 -11.986 -24.995 1.00 45.34 111 THR A C 1
ATOM 871 O O . THR A 1 111 ? 0.992 -10.929 -25.525 1.00 45.34 111 THR A O 1
ATOM 874 N N . GLY A 1 112 ? 0.056 -12.961 -25.679 1.00 50.81 112 GLY A N 1
ATOM 875 C CA . GLY A 1 112 ? -0.454 -12.799 -27.034 1.00 50.81 112 GLY A CA 1
ATOM 876 C C . GLY A 1 112 ? -1.964 -12.595 -27.007 1.00 50.81 112 GLY A C 1
ATOM 877 O O . GLY A 1 112 ? -2.685 -13.195 -26.206 1.00 50.81 112 GLY A O 1
ATOM 878 N N . SER A 1 113 ? -2.485 -11.762 -27.899 1.00 52.66 113 SER A N 1
ATOM 879 C CA . SER A 1 113 ? -3.924 -11.734 -28.170 1.00 52.66 113 SER A CA 1
ATOM 880 C C . SER A 1 113 ? -4.166 -12.007 -29.642 1.00 52.66 113 SER A C 1
ATOM 882 O O . SER A 1 113 ? -3.396 -11.568 -30.496 1.00 52.66 113 SER A O 1
ATOM 884 N N . ILE A 1 114 ? -5.209 -12.787 -29.934 1.00 58.16 114 ILE A N 1
ATOM 885 C CA . ILE A 1 114 ? -5.568 -13.119 -31.306 1.00 58.16 114 ILE A CA 1
ATOM 886 C C . ILE A 1 114 ? -7.061 -12.874 -31.490 1.00 58.16 114 ILE A C 1
ATOM 888 O O . ILE A 1 114 ? -7.908 -13.367 -30.742 1.00 58.16 114 ILE A O 1
ATOM 892 N N . SER A 1 115 ? -7.379 -12.079 -32.504 1.00 54.34 115 SER A N 1
ATOM 893 C CA . SER A 1 115 ? -8.755 -11.855 -32.932 1.00 54.34 115 SER A CA 1
ATOM 894 C C . SER A 1 115 ? -9.129 -12.947 -33.922 1.00 54.34 115 SER A C 1
ATOM 896 O O . SER A 1 115 ? -8.446 -13.105 -34.932 1.00 54.34 115 SER A O 1
ATOM 898 N N . LEU A 1 116 ? -10.194 -13.699 -33.647 1.00 60.47 116 LEU A N 1
ATOM 899 C CA . LEU A 1 116 ? -10.763 -14.606 -34.641 1.00 60.47 116 LEU A CA 1
ATOM 900 C C . LEU A 1 116 ? -11.860 -13.892 -35.414 1.00 60.47 116 LEU A C 1
ATOM 902 O O . LEU A 1 116 ? -12.637 -13.128 -34.838 1.00 60.47 116 LEU A O 1
ATOM 906 N N . SER A 1 117 ? -11.958 -14.191 -36.707 1.00 69.69 117 SER A N 1
ATOM 907 C CA . SER A 1 117 ? -13.144 -13.830 -37.473 1.00 69.69 117 SER A CA 1
ATOM 908 C C . SER A 1 117 ? -14.370 -14.597 -36.952 1.00 69.69 117 SER A C 1
ATOM 910 O O . SER A 1 117 ? -14.252 -15.646 -36.306 1.00 69.69 117 SER A O 1
ATOM 912 N N . ALA A 1 118 ? -15.571 -14.093 -37.245 1.00 63.47 118 ALA A N 1
ATOM 913 C CA . ALA A 1 118 ? -16.811 -14.804 -36.931 1.00 63.47 118 ALA A CA 1
ATOM 914 C C . ALA A 1 118 ? -16.873 -16.185 -37.615 1.00 63.47 118 ALA A C 1
ATOM 916 O O . ALA A 1 118 ? -17.372 -17.147 -37.026 1.00 63.47 118 ALA A O 1
ATOM 917 N N . ASP A 1 119 ? -16.302 -16.301 -38.816 1.00 71.00 119 ASP A N 1
ATOM 918 C CA . ASP A 1 119 ? -16.244 -17.551 -39.573 1.00 71.00 119 ASP A CA 1
ATOM 919 C C . ASP A 1 119 ? -15.280 -18.556 -38.936 1.00 71.00 119 ASP A C 1
ATOM 921 O O . ASP A 1 119 ? -15.634 -19.724 -38.764 1.00 71.00 119 ASP A O 1
ATOM 925 N N . ASP A 1 120 ? -14.100 -18.110 -38.496 1.00 72.06 120 ASP A N 1
ATOM 926 C CA . ASP A 1 120 ? -13.163 -18.962 -37.755 1.00 72.06 120 ASP A CA 1
ATOM 927 C C . ASP A 1 120 ? -13.783 -19.432 -36.439 1.00 72.06 120 ASP A C 1
ATOM 929 O O . ASP A 1 120 ? -13.722 -20.614 -36.095 1.00 72.06 120 ASP A O 1
ATOM 933 N N . MET A 1 121 ? -14.467 -18.538 -35.724 1.00 64.88 121 MET A N 1
ATOM 934 C CA . MET A 1 121 ? -15.209 -18.904 -34.522 1.00 64.88 121 MET A CA 1
ATOM 935 C C . MET A 1 121 ? -16.241 -19.996 -34.815 1.00 64.88 121 MET A C 1
ATOM 937 O O . MET A 1 121 ? -16.280 -21.020 -34.133 1.00 64.88 121 MET A O 1
ATOM 941 N N . ALA A 1 122 ? -17.075 -19.808 -35.839 1.00 69.75 122 ALA A N 1
ATOM 942 C CA . ALA A 1 122 ? -18.091 -20.781 -36.217 1.00 69.75 122 ALA A CA 1
ATOM 943 C C . ALA A 1 122 ? -17.471 -22.132 -36.606 1.00 69.75 122 ALA A C 1
ATOM 945 O O . ALA A 1 122 ? -17.990 -23.177 -36.208 1.00 69.75 122 ALA A O 1
ATOM 946 N N . LYS A 1 123 ? -16.344 -22.100 -37.325 1.00 73.19 123 LYS A N 1
ATOM 947 C CA . LYS A 1 123 ? -15.621 -23.268 -37.834 1.00 73.19 123 LYS A CA 1
ATOM 948 C C . LYS A 1 123 ? -14.895 -24.058 -36.747 1.00 73.19 123 LYS A C 1
ATOM 950 O O . LYS A 1 123 ? -14.820 -25.282 -36.850 1.00 73.19 123 LYS A O 1
ATOM 955 N N . PHE A 1 124 ? -14.354 -23.393 -35.728 1.00 70.31 124 PHE A N 1
ATOM 956 C CA . PHE A 1 124 ? -13.446 -24.018 -34.761 1.00 70.31 124 PHE A CA 1
ATOM 957 C C . PHE A 1 124 ? -14.028 -24.179 -33.345 1.00 70.31 124 PHE A C 1
ATOM 959 O O . PHE A 1 124 ? -13.501 -24.985 -32.581 1.00 70.31 124 PHE A O 1
ATOM 966 N N . LYS A 1 125 ? -15.143 -23.515 -32.990 1.00 67.75 125 LYS A N 1
ATOM 967 C CA . LYS A 1 125 ? -15.709 -23.519 -31.617 1.00 67.75 125 LYS A CA 1
ATOM 968 C C . LYS A 1 125 ? -16.056 -24.893 -31.030 1.00 67.75 125 LYS A C 1
ATOM 970 O O . LYS A 1 125 ? -16.143 -25.020 -29.813 1.00 67.75 125 LYS A O 1
ATOM 975 N N . THR A 1 126 ? -16.313 -25.901 -31.862 1.00 70.50 126 THR A N 1
ATOM 976 C CA . THR A 1 126 ? -16.668 -27.264 -31.421 1.00 70.50 126 THR A CA 1
ATOM 977 C C . THR A 1 126 ? -15.516 -28.256 -31.545 1.00 70.50 126 THR A C 1
ATOM 979 O O . THR A 1 126 ? -15.652 -29.409 -31.132 1.00 70.50 126 THR A O 1
ATOM 982 N N . LYS A 1 127 ? -14.389 -27.839 -32.128 1.00 71.44 127 LYS A N 1
ATOM 983 C CA . LYS A 1 127 ? -13.272 -28.731 -32.411 1.00 71.44 127 LYS A CA 1
ATOM 984 C C . LYS A 1 127 ? -12.376 -28.876 -31.187 1.00 71.44 127 LYS A C 1
ATOM 986 O O . LYS A 1 127 ? -12.112 -27.916 -30.468 1.00 71.44 127 LYS A O 1
ATOM 991 N N . LYS A 1 128 ? -11.874 -30.088 -30.961 1.00 68.56 128 LYS A N 1
ATOM 992 C CA . LYS A 1 128 ? -10.897 -30.372 -29.903 1.00 68.56 128 LYS A CA 1
ATOM 993 C C . LYS A 1 128 ? -9.491 -30.090 -30.402 1.00 68.56 128 LYS A C 1
ATOM 995 O O . LYS A 1 128 ? -9.162 -30.458 -31.525 1.00 68.56 128 LYS A O 1
ATOM 1000 N N . ILE A 1 129 ? -8.669 -29.463 -29.570 1.00 67.06 129 ILE A N 1
ATOM 1001 C CA . ILE A 1 129 ? -7.284 -29.139 -29.914 1.00 67.06 129 ILE A CA 1
ATOM 1002 C C . ILE A 1 129 ? -6.412 -30.393 -29.787 1.00 67.06 129 ILE A C 1
ATOM 1004 O O . ILE A 1 129 ? -6.430 -31.061 -28.759 1.00 67.06 129 ILE A O 1
ATOM 1008 N N . LYS A 1 130 ? -5.635 -30.686 -30.832 1.00 73.12 130 LYS A N 1
ATOM 1009 C CA . LYS A 1 130 ? -4.649 -31.773 -30.906 1.00 73.12 130 LYS A CA 1
ATOM 1010 C C . LYS A 1 130 ? -3.246 -31.290 -30.549 1.00 73.12 130 LYS A C 1
ATOM 1012 O O . LYS A 1 130 ? -2.534 -31.965 -29.815 1.00 73.12 130 LYS A O 1
ATOM 1017 N N . SER A 1 131 ? -2.839 -30.130 -31.065 1.00 69.31 131 SER A N 1
ATOM 1018 C CA . SER A 1 131 ? -1.528 -29.528 -30.790 1.00 69.31 131 SER A CA 1
ATOM 1019 C C . SER A 1 131 ? -1.509 -28.039 -31.122 1.00 69.31 131 SER A C 1
ATOM 1021 O O . SER A 1 131 ? -2.360 -27.555 -31.862 1.00 69.31 131 SER A O 1
ATOM 1023 N N . TYR A 1 132 ? -0.495 -27.328 -30.644 1.00 72.12 132 TYR A N 1
ATOM 1024 C CA . TYR A 1 132 ? -0.187 -25.956 -31.042 1.00 72.12 132 TYR A CA 1
ATOM 1025 C C . TYR A 1 132 ? 1.267 -25.859 -31.514 1.00 72.12 132 TYR A C 1
ATOM 1027 O O . TYR A 1 132 ? 2.114 -26.664 -31.122 1.00 72.12 132 TYR A O 1
ATOM 1035 N N . LEU A 1 133 ? 1.552 -24.896 -32.386 1.00 68.62 133 LEU A N 1
ATOM 1036 C CA . LEU A 1 133 ? 2.882 -24.633 -32.925 1.00 68.62 133 LEU A CA 1
ATOM 1037 C C . LEU A 1 133 ? 3.160 -23.131 -32.894 1.00 68.62 133 LEU A C 1
ATOM 1039 O O . LEU A 1 133 ? 2.325 -22.348 -33.327 1.00 68.62 133 LEU A O 1
ATOM 1043 N N . PHE A 1 134 ? 4.349 -22.746 -32.440 1.00 61.53 134 PHE A N 1
ATOM 1044 C CA . PHE A 1 134 ? 4.872 -21.384 -32.551 1.00 61.53 134 PHE A CA 1
ATOM 1045 C C . PHE A 1 134 ? 6.072 -21.434 -33.491 1.00 61.53 134 PHE A C 1
ATOM 1047 O O . PHE A 1 134 ? 6.984 -22.244 -33.299 1.00 61.53 134 PHE A O 1
ATOM 1054 N N . LEU A 1 135 ? 6.035 -20.663 -34.574 1.00 54.31 135 LEU A N 1
ATOM 1055 C CA . LEU A 1 135 ? 7.036 -20.779 -35.627 1.00 54.31 135 LEU A CA 1
ATOM 1056 C C . LEU A 1 135 ? 8.268 -19.935 -35.276 1.00 54.31 135 LEU A C 1
ATOM 1058 O O . LEU A 1 135 ? 8.234 -18.711 -35.262 1.00 54.31 135 LEU A O 1
ATOM 1062 N N . GLY A 1 136 ? 9.349 -20.662 -34.984 1.00 48.56 136 GLY A N 1
ATOM 1063 C CA . GLY A 1 136 ? 10.721 -20.195 -34.761 1.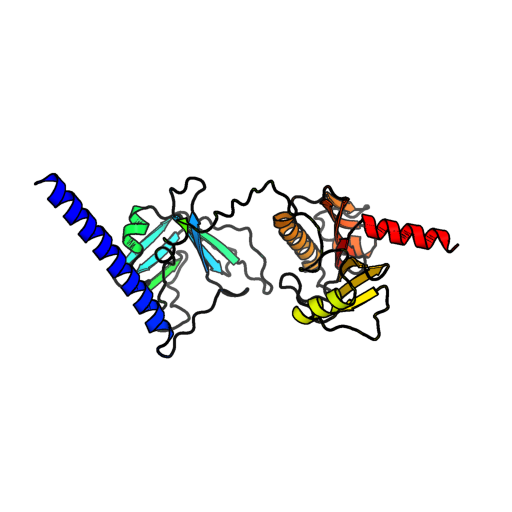00 48.56 136 GLY A CA 1
ATOM 1064 C C . GLY A 1 136 ? 11.727 -21.354 -34.859 1.00 48.56 136 GLY A C 1
ATOM 1065 O O . GLY A 1 136 ? 12.763 -21.204 -35.498 1.00 48.56 136 GLY A O 1
ATOM 1066 N N . LYS A 1 137 ? 11.380 -22.549 -34.339 1.00 44.38 137 LYS A N 1
ATOM 1067 C CA . LYS A 1 137 ? 11.741 -23.912 -34.820 1.00 44.38 137 LYS A CA 1
ATOM 1068 C C . LYS A 1 137 ? 11.287 -24.990 -33.813 1.00 44.38 137 LYS A C 1
ATOM 1070 O O . LYS A 1 137 ? 11.236 -24.744 -32.619 1.00 44.38 137 LYS A O 1
ATOM 1075 N N . LYS A 1 138 ? 11.063 -26.204 -34.349 1.00 42.22 138 LYS A N 1
ATOM 1076 C CA . LYS A 1 138 ? 10.698 -27.503 -33.725 1.00 42.22 138 LYS A CA 1
ATOM 1077 C C . LYS A 1 138 ? 9.329 -27.563 -33.018 1.00 42.22 138 LYS A C 1
ATOM 1079 O O . LYS A 1 138 ? 9.040 -26.806 -32.104 1.00 42.22 138 LYS A O 1
ATOM 1084 N N . ARG A 1 139 ? 8.501 -28.544 -33.421 1.00 41.47 139 ARG A N 1
ATOM 1085 C CA . ARG A 1 139 ? 7.305 -28.966 -32.668 1.00 41.47 139 ARG A CA 1
ATOM 1086 C C . ARG A 1 139 ? 7.731 -29.276 -31.236 1.00 41.47 139 ARG A C 1
ATOM 1088 O O . ARG A 1 139 ? 8.550 -30.173 -31.043 1.00 41.47 139 ARG A O 1
ATOM 1095 N N . VAL A 1 140 ? 7.169 -28.566 -30.267 1.00 41.31 140 VAL A N 1
ATOM 1096 C CA . VAL A 1 140 ? 7.293 -28.915 -28.853 1.00 41.31 140 VAL A CA 1
ATOM 1097 C C . VAL A 1 140 ? 6.186 -29.933 -28.568 1.00 41.31 140 VAL A C 1
ATOM 1099 O O . VAL A 1 140 ? 5.010 -29.587 -28.698 1.00 41.31 140 VAL A O 1
ATOM 1102 N N . PRO A 1 141 ? 6.504 -31.205 -28.269 1.00 39.50 141 PRO A N 1
ATOM 1103 C CA . PRO A 1 141 ? 5.506 -32.126 -27.745 1.00 39.50 141 PRO A CA 1
ATOM 1104 C C . PRO A 1 141 ? 4.949 -31.522 -26.457 1.00 39.50 141 PRO A C 1
ATOM 1106 O O . PRO A 1 141 ? 5.722 -30.974 -25.672 1.00 39.50 141 PRO A O 1
ATOM 1109 N N . SER A 1 142 ? 3.636 -31.613 -26.234 1.00 41.59 142 SER A N 1
ATOM 1110 C CA . SER A 1 142 ? 3.050 -31.252 -24.938 1.00 41.59 142 SER A CA 1
ATOM 1111 C C . SER A 1 142 ? 3.908 -31.868 -23.820 1.00 41.59 142 SER A C 1
ATOM 1113 O O . SER A 1 142 ? 4.100 -33.088 -23.844 1.00 41.59 142 SER A O 1
ATOM 1115 N N . PRO A 1 143 ? 4.421 -31.086 -22.847 1.00 39.19 143 PRO A N 1
ATOM 1116 C CA . PRO A 1 143 ? 5.155 -31.643 -21.705 1.00 39.19 143 PRO A CA 1
ATOM 1117 C C . PRO A 1 143 ? 4.268 -32.571 -20.856 1.00 39.19 143 PRO A C 1
ATOM 1119 O O . PRO A 1 143 ? 4.754 -33.317 -20.011 1.00 39.19 143 PRO A O 1
ATOM 1122 N N . PHE A 1 144 ? 2.964 -32.574 -21.131 1.00 36.50 144 PHE A N 1
ATOM 1123 C CA . PHE A 1 144 ? 1.967 -33.456 -20.560 1.00 36.50 144 PHE A CA 1
ATOM 1124 C C . PHE A 1 144 ? 1.601 -34.535 -21.593 1.00 36.50 144 PHE A C 1
ATOM 1126 O O . PHE A 1 144 ? 0.672 -34.359 -22.389 1.00 36.50 144 PHE A O 1
ATOM 1133 N N . GLY A 1 145 ? 2.361 -35.634 -21.638 1.00 33.69 145 GLY A N 1
ATOM 1134 C CA . GLY A 1 145 ? 2.046 -36.785 -22.494 1.00 33.69 145 GLY A CA 1
ATOM 1135 C C . GLY A 1 145 ? 0.603 -37.265 -22.294 1.00 33.69 145 GLY A C 1
ATOM 1136 O O . GLY A 1 145 ? 0.120 -37.256 -21.170 1.00 33.69 145 GLY A O 1
ATOM 1137 N N . ASN A 1 146 ? -0.094 -37.639 -23.376 1.00 32.44 146 ASN A N 1
ATOM 1138 C CA . ASN A 1 146 ? -1.477 -38.158 -23.411 1.00 32.44 146 ASN A CA 1
ATOM 1139 C C . ASN A 1 146 ? -2.506 -37.486 -22.475 1.00 32.44 146 ASN A C 1
ATOM 1141 O O . ASN A 1 146 ? -3.552 -38.073 -22.183 1.00 32.44 146 ASN A O 1
ATOM 1145 N N . VAL A 1 147 ? -2.277 -36.248 -22.032 1.00 28.89 147 VAL A N 1
ATOM 1146 C CA . VAL A 1 147 ? -3.301 -35.495 -21.320 1.00 28.89 147 VAL A CA 1
ATOM 1147 C C . VAL A 1 147 ? -4.306 -35.048 -22.366 1.00 28.89 147 VAL A C 1
ATOM 1149 O O . VAL A 1 147 ? -4.014 -34.224 -23.231 1.00 28.89 147 VAL A O 1
ATOM 1152 N N . LYS A 1 148 ? -5.506 -35.632 -22.308 1.00 28.81 148 LYS A N 1
ATOM 1153 C CA . LYS A 1 148 ? -6.674 -35.153 -23.046 1.00 28.81 148 LYS A CA 1
ATOM 1154 C C . LYS A 1 148 ? -7.007 -33.750 -22.541 1.00 28.81 148 LYS A C 1
ATOM 1156 O O . LYS A 1 148 ? -7.837 -33.586 -21.650 1.00 28.81 148 LYS A O 1
ATOM 1161 N N . VAL A 1 149 ? -6.371 -32.726 -23.103 1.00 30.52 149 VAL A N 1
ATOM 1162 C CA . VAL A 1 149 ? -6.755 -31.337 -22.860 1.00 30.52 149 VAL A CA 1
ATOM 1163 C C . VAL A 1 149 ? -8.054 -31.094 -23.627 1.00 30.52 149 VAL A C 1
ATOM 1165 O O . VAL A 1 149 ? -8.061 -30.718 -24.797 1.00 30.52 149 VAL A O 1
ATOM 1168 N N . LYS A 1 150 ? -9.195 -31.336 -22.975 1.00 29.16 150 LYS A N 1
ATOM 1169 C CA . LYS A 1 150 ? -10.474 -30.803 -23.452 1.00 29.16 150 LYS A CA 1
ATOM 1170 C C . LYS A 1 150 ? -10.444 -29.296 -23.221 1.00 29.16 150 LYS A C 1
ATOM 1172 O O . LYS A 1 150 ? -10.780 -28.817 -22.141 1.00 29.16 150 LYS A O 1
ATOM 1177 N N . VAL A 1 151 ? -10.050 -28.553 -24.250 1.00 34.34 151 VAL A N 1
ATOM 1178 C CA . VAL A 1 151 ? -10.299 -27.114 -24.310 1.00 34.34 151 VAL A CA 1
ATOM 1179 C C . VAL A 1 151 ? -11.802 -26.934 -24.453 1.00 34.34 151 VAL A C 1
ATOM 1181 O O . VAL A 1 151 ? -12.365 -27.105 -25.531 1.00 34.34 151 VAL A O 1
ATOM 1184 N N . MET A 1 152 ? -12.478 -26.643 -23.345 1.00 33.38 152 MET A N 1
ATOM 1185 C CA . MET A 1 152 ? -13.813 -26.077 -23.435 1.00 33.38 152 MET A CA 1
ATOM 1186 C C . MET A 1 152 ? -13.645 -24.609 -23.792 1.00 33.38 152 MET A C 1
ATOM 1188 O O . MET A 1 152 ? -13.253 -23.798 -22.954 1.00 33.38 152 MET A O 1
ATOM 1192 N N . ALA A 1 153 ? -13.960 -24.263 -25.039 1.00 36.19 153 ALA A N 1
ATOM 1193 C CA . ALA A 1 153 ? -14.336 -22.901 -25.355 1.00 36.19 153 ALA A CA 1
ATOM 1194 C C . ALA A 1 153 ? -15.526 -22.558 -24.447 1.00 36.19 153 ALA A C 1
ATOM 1196 O O . ALA A 1 153 ? -16.652 -22.999 -24.678 1.00 36.19 153 ALA A O 1
ATOM 1197 N N . TYR A 1 154 ? -15.275 -21.784 -23.392 1.00 36.16 154 TYR A N 1
ATOM 1198 C CA . TYR A 1 154 ? -16.269 -21.298 -22.427 1.00 36.16 154 TYR A CA 1
ATOM 1199 C C . TYR A 1 154 ? -17.269 -20.305 -23.064 1.00 36.16 154 TYR A C 1
ATOM 1201 O O . TYR A 1 154 ? -17.835 -19.448 -22.398 1.00 36.16 154 TYR A O 1
ATOM 1209 N N . ALA A 1 155 ? -17.476 -20.378 -24.381 1.00 39.12 155 ALA A N 1
ATOM 1210 C CA . ALA A 1 155 ? -18.205 -19.389 -25.154 1.00 39.12 155 ALA A CA 1
ATOM 1211 C C . ALA A 1 155 ? -19.728 -19.601 -25.136 1.00 39.12 155 ALA A C 1
ATOM 1213 O O . ALA A 1 155 ? -20.440 -18.604 -25.225 1.00 39.12 155 ALA A O 1
ATOM 1214 N N . ASN A 1 156 ? -20.220 -20.842 -24.977 1.00 39.06 156 ASN A N 1
ATOM 1215 C CA . ASN A 1 156 ? -21.637 -21.185 -25.226 1.00 39.06 156 ASN A CA 1
ATOM 1216 C C . ASN A 1 156 ? -22.455 -21.609 -23.989 1.00 39.06 156 ASN A C 1
ATOM 1218 O O . ASN A 1 156 ? -23.648 -21.873 -24.113 1.00 39.06 156 ASN A O 1
ATOM 1222 N N . CYS A 1 157 ? -21.858 -21.662 -22.793 1.00 40.56 157 CYS A N 1
ATOM 1223 C CA . CYS A 1 157 ? -22.620 -21.834 -21.540 1.00 40.56 157 CYS A CA 1
ATOM 1224 C C . CYS A 1 157 ? -23.026 -20.486 -20.909 1.00 40.56 157 CYS A C 1
ATOM 1226 O O . CYS A 1 157 ? -23.537 -20.451 -19.795 1.00 40.56 157 CYS A O 1
ATOM 1228 N N . ILE A 1 158 ? -22.777 -19.380 -21.617 1.00 44.59 158 ILE A N 1
ATOM 1229 C CA . ILE A 1 158 ? -22.868 -18.001 -21.122 1.00 44.59 158 ILE A CA 1
ATOM 1230 C C . ILE A 1 158 ? -24.048 -17.226 -21.760 1.00 44.59 158 ILE A C 1
ATOM 1232 O O . ILE A 1 158 ? -24.203 -16.035 -21.533 1.00 44.59 158 ILE A O 1
ATOM 1236 N N . ASP A 1 159 ? -24.969 -17.872 -22.482 1.00 43.06 159 ASP A N 1
ATOM 1237 C CA . ASP A 1 159 ? -26.168 -17.164 -22.988 1.00 43.06 159 ASP A CA 1
ATOM 1238 C C . ASP A 1 159 ? -27.186 -16.799 -21.885 1.00 43.06 159 ASP A C 1
ATOM 1240 O O . ASP A 1 159 ? -28.112 -16.027 -22.123 1.00 43.06 159 ASP A O 1
ATOM 1244 N N . GLY A 1 160 ? -26.980 -17.268 -20.647 1.00 39.22 160 GLY A N 1
ATOM 1245 C CA . GLY A 1 160 ? -27.731 -16.820 -19.466 1.00 39.22 160 GLY A CA 1
ATOM 1246 C C . GLY A 1 160 ? -27.244 -15.502 -18.844 1.00 39.22 160 GLY A C 1
ATOM 1247 O O . GLY A 1 160 ? -27.846 -15.045 -17.879 1.00 39.22 160 GLY A O 1
ATOM 1248 N N . LEU A 1 161 ? -26.168 -14.881 -19.353 1.00 39.09 161 LEU A N 1
ATOM 1249 C CA . LEU A 1 161 ? -25.662 -13.599 -18.831 1.00 39.09 161 LEU A CA 1
ATOM 1250 C C . LEU A 1 161 ? -26.311 -12.362 -19.473 1.00 39.09 161 LEU A C 1
ATOM 1252 O O . LEU A 1 161 ? -25.951 -11.251 -19.096 1.00 39.09 161 LEU A O 1
ATOM 1256 N N . ASN A 1 162 ? -27.274 -12.507 -20.390 1.00 43.44 162 ASN A N 1
ATOM 1257 C CA . ASN A 1 162 ? -28.039 -11.341 -20.860 1.00 43.44 162 ASN A CA 1
ATOM 1258 C C . ASN A 1 162 ? -28.818 -10.659 -19.717 1.00 43.44 162 ASN A C 1
ATOM 1260 O O . ASN A 1 162 ? -29.052 -9.455 -19.793 1.00 43.44 162 ASN A O 1
ATOM 1264 N N . ASP A 1 163 ? -29.118 -11.401 -18.643 1.00 39.97 163 ASP A N 1
ATOM 1265 C CA . ASP A 1 163 ? -29.732 -10.897 -17.407 1.00 39.97 163 ASP A CA 1
ATOM 1266 C C . ASP A 1 163 ? -28.729 -10.666 -16.266 1.00 39.97 163 ASP A C 1
ATOM 1268 O O . ASP A 1 163 ? -29.115 -10.272 -15.164 1.00 39.97 163 ASP A O 1
ATOM 1272 N N . VAL A 1 164 ? -27.430 -10.888 -16.491 1.00 34.84 164 VAL A N 1
ATOM 1273 C CA . VAL A 1 164 ? -26.429 -10.459 -15.514 1.00 34.84 164 VAL A CA 1
ATOM 1274 C C . VAL A 1 164 ? -26.168 -8.983 -15.746 1.00 34.84 164 VAL A C 1
ATOM 1276 O O . VAL A 1 164 ? -25.886 -8.601 -16.885 1.00 34.84 164 VAL A O 1
ATOM 1279 N N . PRO A 1 165 ? -26.277 -8.135 -14.702 1.00 32.38 165 PRO A N 1
ATOM 1280 C CA . PRO A 1 165 ? -26.009 -6.718 -14.836 1.00 32.38 165 PRO A CA 1
ATOM 1281 C C . PRO A 1 165 ? -24.683 -6.552 -15.560 1.00 32.38 165 PRO A C 1
ATOM 1283 O O . PRO A 1 165 ? -23.647 -7.027 -15.087 1.00 32.38 165 PRO A O 1
ATOM 1286 N N . LYS A 1 166 ? -24.716 -5.910 -16.732 1.00 38.31 166 LYS A N 1
ATOM 1287 C CA . LYS A 1 166 ? -23.496 -5.418 -17.357 1.00 38.31 166 LYS A CA 1
ATOM 1288 C C . LYS A 1 166 ? -22.872 -4.499 -16.322 1.00 38.31 166 LYS A C 1
ATOM 1290 O O . LYS A 1 166 ? -23.358 -3.389 -16.117 1.00 38.31 166 LYS A O 1
ATOM 1295 N N . VAL A 1 167 ? -21.839 -4.974 -15.635 1.00 35.41 167 VAL A N 1
ATOM 1296 C CA . VAL A 1 167 ? -20.992 -4.109 -14.825 1.00 35.41 167 VAL A CA 1
ATOM 1297 C C . VAL A 1 167 ? -20.260 -3.242 -15.837 1.00 35.41 167 VAL A C 1
ATOM 1299 O O . VAL A 1 167 ? -19.226 -3.618 -16.384 1.00 35.41 167 VAL A O 1
ATOM 1302 N N . VAL A 1 168 ? -20.882 -2.118 -16.185 1.00 39.03 168 VAL A N 1
ATOM 1303 C CA . VAL A 1 168 ? -20.255 -1.075 -16.979 1.00 39.03 168 VAL A CA 1
ATOM 1304 C C . VAL A 1 168 ? -19.210 -0.470 -16.059 1.00 39.03 168 VAL A C 1
ATOM 1306 O O . VAL A 1 168 ? -19.519 0.389 -15.241 1.00 39.03 168 VAL A O 1
ATOM 1309 N N . PHE A 1 169 ? -17.976 -0.961 -16.150 1.00 39.22 169 PHE A N 1
ATOM 1310 C CA . PHE A 1 169 ? -16.844 -0.246 -15.584 1.00 39.22 169 PHE A CA 1
ATOM 1311 C C . PHE A 1 169 ? -16.764 1.086 -16.315 1.00 39.22 169 PHE A C 1
ATOM 1313 O O . PHE A 1 169 ? -16.385 1.146 -17.486 1.00 39.22 169 PHE A O 1
ATOM 1320 N N . ASN A 1 170 ? -17.185 2.149 -15.641 1.00 54.53 170 ASN A N 1
ATOM 1321 C CA . ASN A 1 170 ? -16.888 3.491 -16.079 1.00 54.53 170 ASN A CA 1
ATOM 1322 C C . ASN A 1 170 ? -15.432 3.763 -15.673 1.00 54.53 170 ASN A C 1
ATOM 1324 O O . ASN A 1 170 ? -15.175 3.935 -14.485 1.00 54.53 170 ASN A O 1
ATOM 1328 N N . PRO A 1 171 ? -14.465 3.810 -16.609 1.00 52.47 171 PRO A N 1
ATOM 1329 C CA . PRO A 1 171 ? -13.061 4.064 -16.274 1.00 52.47 171 PRO A CA 1
ATOM 1330 C C . PRO A 1 171 ? -12.841 5.449 -15.638 1.00 52.47 171 PRO A C 1
ATOM 1332 O O . PRO A 1 171 ? -11.760 5.731 -15.135 1.00 52.47 171 PRO A O 1
ATOM 1335 N N . ASN A 1 172 ? -13.863 6.313 -15.645 1.00 60.91 172 ASN A N 1
ATOM 1336 C CA . ASN A 1 172 ? -13.841 7.606 -14.972 1.00 60.91 172 ASN A CA 1
ATOM 1337 C C . ASN A 1 172 ? -14.433 7.565 -13.552 1.00 60.91 172 ASN A C 1
ATOM 1339 O O . ASN A 1 172 ? -14.306 8.545 -12.817 1.00 60.91 172 ASN A O 1
ATOM 1343 N N . GLU A 1 173 ? -15.094 6.474 -13.155 1.00 69.62 173 GLU A N 1
ATOM 1344 C CA . GLU A 1 173 ? -15.684 6.339 -11.824 1.00 69.62 173 GLU A CA 1
ATOM 1345 C C . GLU A 1 173 ? -14.637 5.791 -10.854 1.00 69.62 173 GLU A C 1
ATOM 1347 O O . GLU A 1 173 ? -14.431 4.588 -10.707 1.00 69.62 173 GLU A O 1
ATOM 1352 N N . LYS A 1 174 ? -13.924 6.720 -10.215 1.00 78.62 174 LYS A N 1
ATOM 1353 C CA . LYS A 1 174 ? -12.926 6.401 -9.194 1.00 78.62 174 LYS A CA 1
ATOM 1354 C C . LYS A 1 174 ? -13.614 5.751 -7.999 1.00 78.62 174 LYS A C 1
ATOM 1356 O O . LYS A 1 174 ? -14.544 6.331 -7.433 1.00 78.62 174 LYS A O 1
ATOM 1361 N N . LYS A 1 175 ? -13.121 4.589 -7.569 1.00 88.75 175 LYS A N 1
ATOM 1362 C CA . LYS A 1 175 ? -13.595 3.964 -6.334 1.00 88.75 175 LYS A CA 1
ATOM 1363 C C . LYS A 1 175 ? -13.265 4.861 -5.137 1.00 88.75 175 LYS A C 1
ATOM 1365 O O . LYS A 1 175 ? -12.157 5.384 -5.037 1.00 88.75 175 LYS A O 1
ATOM 1370 N N . SER A 1 176 ? -14.216 5.022 -4.220 1.00 93.19 176 SER A N 1
ATOM 1371 C CA . SER A 1 176 ? -13.966 5.735 -2.964 1.00 93.19 176 SER A CA 1
ATOM 1372 C C . SER A 1 176 ? -13.034 4.938 -2.037 1.00 93.19 176 SER A C 1
ATOM 1374 O O . SER A 1 176 ? -12.997 3.703 -2.068 1.00 93.19 176 SER A O 1
ATOM 1376 N N . ILE A 1 177 ? -12.274 5.653 -1.206 1.00 96.25 177 ILE A N 1
ATOM 1377 C CA . ILE A 1 177 ? -11.364 5.104 -0.197 1.00 96.25 177 ILE A CA 1
ATOM 1378 C C . ILE A 1 177 ? -12.105 5.146 1.143 1.00 96.25 177 ILE A C 1
ATOM 1380 O O . ILE A 1 177 ? -11.962 6.090 1.915 1.00 96.25 177 ILE A O 1
ATOM 1384 N N . ASP A 1 178 ? -12.928 4.133 1.408 1.00 97.00 178 ASP A N 1
ATOM 1385 C CA . ASP A 1 178 ? -13.817 4.101 2.588 1.00 97.00 178 ASP A CA 1
ATOM 1386 C C . ASP A 1 178 ? -13.373 3.088 3.653 1.00 97.00 178 ASP A C 1
ATOM 1388 O O . ASP A 1 178 ? -14.088 2.802 4.614 1.00 97.00 178 ASP A O 1
ATOM 1392 N N . GLY A 1 179 ? -12.190 2.503 3.478 1.00 97.81 179 GLY A N 1
ATOM 1393 C CA . GLY A 1 179 ? -11.656 1.512 4.393 1.00 97.81 179 GLY A CA 1
ATOM 1394 C C . GLY A 1 179 ? -10.436 0.792 3.843 1.00 97.81 179 GLY A C 1
ATOM 1395 O O . GLY A 1 179 ? -9.853 1.178 2.830 1.00 97.81 179 GLY A O 1
ATOM 1396 N N . PHE A 1 180 ? -10.074 -0.301 4.505 1.00 98.06 180 PHE A N 1
ATOM 1397 C CA . PHE A 1 180 ? -8.929 -1.127 4.153 1.00 98.06 180 PHE A CA 1
ATOM 1398 C C . PHE A 1 180 ? -9.312 -2.604 4.148 1.00 98.06 180 PHE A C 1
ATOM 1400 O O . PHE A 1 180 ? -9.800 -3.130 5.142 1.00 98.06 180 PHE A O 1
ATOM 1407 N N . TRP A 1 181 ? -9.068 -3.288 3.030 1.00 95.50 181 TRP A N 1
ATOM 1408 C CA . TRP A 1 181 ? -9.184 -4.748 2.917 1.00 95.50 181 TRP A CA 1
ATOM 1409 C C . TRP A 1 181 ? -10.533 -5.341 3.381 1.00 95.50 181 TRP A C 1
ATOM 1411 O O . TRP A 1 181 ? -10.608 -6.440 3.931 1.00 95.50 181 TRP A O 1
ATOM 1421 N N . GLY A 1 182 ? -11.619 -4.603 3.126 1.00 95.81 182 GLY A N 1
ATOM 1422 C CA . GLY A 1 182 ? -12.979 -4.967 3.538 1.00 95.81 182 GLY A CA 1
ATOM 1423 C C . GLY A 1 182 ? -13.367 -4.505 4.945 1.00 95.81 182 GLY A C 1
ATOM 1424 O O . GLY A 1 182 ? -14.466 -4.818 5.384 1.00 95.81 182 GLY A O 1
ATOM 1425 N N . ILE A 1 183 ? -12.500 -3.760 5.634 1.00 98.25 183 ILE A N 1
ATOM 1426 C CA . ILE A 1 183 ? -12.759 -3.131 6.931 1.00 98.25 183 ILE A CA 1
ATOM 1427 C C . ILE A 1 183 ? -13.107 -1.658 6.686 1.00 98.25 183 ILE A C 1
ATOM 1429 O O . ILE A 1 183 ? -12.207 -0.888 6.338 1.00 98.25 183 ILE A O 1
ATOM 1433 N N . PRO A 1 184 ? -14.372 -1.240 6.856 1.00 98.31 184 PRO A N 1
ATOM 1434 C CA . PRO A 1 184 ? -14.746 0.165 6.745 1.00 98.31 184 PRO A CA 1
ATOM 1435 C C . PRO A 1 184 ? -14.026 1.018 7.790 1.00 98.31 184 PRO A C 1
ATOM 1437 O O . PRO A 1 184 ? -13.873 0.592 8.942 1.00 98.31 184 PRO A O 1
ATOM 1440 N N . PHE A 1 185 ? -13.631 2.237 7.428 1.00 98.44 185 PHE A N 1
ATOM 1441 C CA . PHE A 1 185 ? -13.228 3.225 8.428 1.00 98.44 185 PHE A CA 1
ATOM 1442 C C . PHE A 1 185 ? -14.368 3.465 9.430 1.00 98.44 185 PHE A C 1
ATOM 1444 O O . PHE A 1 185 ? -15.549 3.329 9.113 1.00 98.44 185 PHE A O 1
ATOM 1451 N N . GLY A 1 186 ? -14.011 3.732 10.685 1.00 98.06 186 GLY A N 1
ATOM 1452 C CA . GLY A 1 186 ? -14.947 3.800 11.807 1.00 98.06 186 GLY A CA 1
ATOM 1453 C C . GLY A 1 186 ? -15.234 2.462 12.500 1.00 98.06 186 GLY A C 1
ATOM 1454 O O . GLY A 1 186 ? -15.825 2.473 13.577 1.00 98.06 186 GLY A O 1
ATOM 1455 N N . SER A 1 187 ? -14.806 1.324 11.938 1.00 98.69 187 SER A N 1
ATOM 1456 C CA . SER A 1 187 ? -15.012 -0.003 12.546 1.00 98.69 187 SER A CA 1
ATOM 1457 C C . SER A 1 187 ? -14.352 -0.139 13.922 1.00 98.69 187 SER A C 1
ATOM 1459 O O . SER A 1 187 ? -13.293 0.438 14.165 1.00 98.69 187 SER A O 1
ATOM 1461 N N . SER A 1 188 ? -14.932 -0.959 14.804 1.00 98.56 188 SER A N 1
ATOM 1462 C CA . SER A 1 188 ? -14.349 -1.248 16.123 1.00 98.56 188 SER A CA 1
ATOM 1463 C C . SER A 1 188 ? -13.055 -2.055 16.052 1.00 98.56 188 SER A C 1
ATOM 1465 O O . SER A 1 188 ? -12.829 -2.811 15.103 1.00 98.56 188 SER A O 1
ATOM 1467 N N . ALA A 1 189 ? -12.227 -1.965 17.097 1.00 98.50 189 ALA A N 1
ATOM 1468 C CA . ALA A 1 189 ? -11.027 -2.786 17.238 1.00 98.50 189 ALA A CA 1
ATOM 1469 C C . ALA A 1 189 ? -11.352 -4.290 17.167 1.00 98.50 189 ALA A C 1
ATOM 1471 O O . ALA A 1 189 ? -10.614 -5.062 16.555 1.00 98.50 189 ALA A O 1
ATOM 1472 N N . GLU A 1 190 ? -12.473 -4.722 17.752 1.00 98.44 190 GLU A N 1
ATOM 1473 C CA . GLU A 1 190 ? -12.982 -6.099 17.672 1.00 98.44 190 GLU A CA 1
ATOM 1474 C C . GLU A 1 190 ? -13.248 -6.520 16.225 1.00 98.44 190 GLU A C 1
ATOM 1476 O O . GLU A 1 190 ? -12.787 -7.581 15.801 1.00 98.44 190 GLU A O 1
ATOM 1481 N N . THR A 1 191 ? -13.925 -5.664 15.457 1.00 98.56 191 THR A N 1
ATOM 1482 C CA . THR A 1 191 ? -14.223 -5.906 14.038 1.00 98.56 191 THR A CA 1
ATOM 1483 C C . THR A 1 191 ? -12.943 -5.999 13.208 1.00 98.56 191 THR A C 1
ATOM 1485 O O . THR A 1 191 ? -12.816 -6.896 12.371 1.00 98.56 191 THR A O 1
ATOM 1488 N N . VAL A 1 192 ? -11.964 -5.124 13.466 1.00 98.62 192 VAL A N 1
ATOM 1489 C CA . VAL A 1 192 ? -10.645 -5.166 12.814 1.00 98.62 192 VAL A CA 1
ATOM 1490 C C . VAL A 1 192 ? -9.951 -6.499 13.098 1.00 98.62 192 VAL A C 1
ATOM 1492 O O . VAL A 1 192 ? -9.541 -7.179 12.160 1.00 98.62 192 VAL A O 1
ATOM 1495 N N . LYS A 1 193 ? -9.863 -6.908 14.374 1.00 98.56 193 LYS A N 1
ATOM 1496 C CA . LYS A 1 193 ? -9.233 -8.177 14.786 1.00 98.56 193 LYS A CA 1
ATOM 1497 C C . LYS A 1 193 ? -9.885 -9.378 14.095 1.00 98.56 193 LYS A C 1
ATOM 1499 O O . LYS A 1 193 ? -9.178 -10.204 13.522 1.00 98.56 193 LYS A O 1
ATOM 1504 N N . ALA A 1 194 ? -11.217 -9.453 14.113 1.00 98.25 194 ALA A N 1
ATOM 1505 C CA . ALA A 1 194 ? -11.965 -10.549 13.498 1.00 98.25 194 ALA A CA 1
ATOM 1506 C C . ALA A 1 194 ? -11.767 -10.600 11.974 1.00 98.25 194 ALA A C 1
ATOM 1508 O O . ALA A 1 194 ? -11.520 -11.669 11.411 1.00 98.25 194 ALA A O 1
ATOM 1509 N N . THR A 1 195 ? -11.813 -9.443 11.308 1.00 98.00 195 THR A N 1
ATOM 1510 C CA . THR A 1 195 ? -11.643 -9.376 9.853 1.00 98.00 195 THR A CA 1
ATOM 1511 C C . THR A 1 195 ? -10.223 -9.758 9.450 1.00 98.00 195 THR A C 1
ATOM 1513 O O . THR A 1 195 ? -10.061 -10.598 8.569 1.00 98.00 195 THR A O 1
ATOM 1516 N N . MET A 1 196 ? -9.194 -9.236 10.126 1.00 98.00 196 MET A N 1
ATOM 1517 C CA . MET A 1 196 ? -7.799 -9.606 9.851 1.00 98.00 196 MET A CA 1
ATOM 1518 C C . MET A 1 196 ? -7.550 -11.102 10.060 1.00 98.00 196 MET A C 1
ATOM 1520 O O . MET A 1 196 ? -6.934 -11.738 9.205 1.00 98.00 196 MET A O 1
ATOM 1524 N N . ALA A 1 197 ? -8.093 -11.686 11.133 1.00 97.38 197 ALA A N 1
ATOM 1525 C CA . ALA A 1 197 ? -8.003 -13.124 11.379 1.00 97.38 197 ALA A CA 1
ATOM 1526 C C . ALA A 1 197 ? -8.651 -13.945 10.249 1.00 97.38 197 ALA A C 1
ATOM 1528 O O . ALA A 1 197 ? -8.056 -14.908 9.770 1.00 97.38 197 ALA A O 1
ATOM 1529 N N . SER A 1 198 ? -9.819 -13.523 9.743 1.00 95.94 198 SER A N 1
ATOM 1530 C CA . SER A 1 198 ? -10.480 -14.178 8.598 1.00 95.94 198 SER A CA 1
ATOM 1531 C C . SER A 1 198 ? -9.670 -14.118 7.295 1.00 95.94 198 SER A C 1
ATOM 1533 O O . SER A 1 198 ? -9.910 -14.898 6.375 1.00 95.94 198 SER A O 1
ATOM 1535 N N . LYS A 1 199 ? -8.703 -13.197 7.211 1.00 94.94 199 LYS A N 1
ATOM 1536 C CA . LYS A 1 199 ? -7.769 -13.050 6.090 1.00 94.94 199 LYS A CA 1
ATOM 1537 C C . LYS A 1 199 ? -6.406 -13.709 6.345 1.00 94.94 199 LYS A C 1
ATOM 1539 O O . LYS A 1 199 ? -5.470 -13.483 5.582 1.00 94.94 199 LYS A O 1
ATOM 1544 N N . GLY A 1 200 ? -6.286 -14.510 7.406 1.00 94.38 200 GLY A N 1
ATOM 1545 C CA . GLY A 1 200 ? -5.056 -15.215 7.772 1.00 94.38 200 GLY A CA 1
ATOM 1546 C C . GLY A 1 200 ? -4.041 -14.372 8.548 1.00 94.38 200 GLY A C 1
ATOM 1547 O O . GLY A 1 200 ? -2.945 -14.851 8.815 1.00 94.38 200 GLY A O 1
ATOM 1548 N N . GLY A 1 201 ? -4.382 -13.139 8.933 1.00 97.38 201 GLY A N 1
ATOM 1549 C CA . GLY A 1 201 ? -3.519 -12.306 9.765 1.00 97.38 201 GLY A CA 1
ATOM 1550 C C . GLY A 1 201 ? -3.478 -12.796 11.214 1.00 97.38 201 GLY A C 1
ATOM 1551 O O . GLY A 1 201 ? -4.516 -12.927 11.865 1.00 97.38 201 GLY A O 1
ATOM 1552 N N . ARG A 1 202 ? -2.277 -13.016 11.752 1.00 98.12 202 ARG A N 1
ATOM 1553 C CA . ARG A 1 202 ? -2.055 -13.379 13.156 1.00 98.12 202 ARG A CA 1
ATOM 1554 C C . ARG A 1 202 ? -1.904 -12.125 14.012 1.00 98.12 202 ARG A C 1
ATOM 1556 O O . ARG A 1 202 ? -0.958 -11.365 13.828 1.00 98.12 202 ARG A O 1
ATOM 1563 N N . PHE A 1 203 ? -2.821 -11.918 14.955 1.00 98.50 203 PHE A N 1
ATOM 1564 C CA . PHE A 1 203 ? -2.776 -10.784 15.881 1.00 98.50 203 PHE A CA 1
ATOM 1565 C C . PHE A 1 203 ? -1.592 -10.897 16.851 1.00 98.50 203 PHE A C 1
ATOM 1567 O O . PHE A 1 203 ? -1.423 -11.922 17.512 1.00 98.50 203 PHE A O 1
ATOM 1574 N N . ASP A 1 204 ? -0.804 -9.831 16.961 1.00 98.38 204 ASP A N 1
ATOM 1575 C CA . ASP A 1 204 ? 0.293 -9.733 17.919 1.00 98.38 204 ASP A CA 1
ATOM 1576 C C . ASP A 1 204 ? -0.166 -8.999 19.173 1.00 98.38 204 ASP A C 1
ATOM 1578 O O . ASP A 1 204 ? -0.210 -7.769 19.227 1.00 98.38 204 ASP A O 1
ATOM 1582 N N . LYS A 1 205 ? -0.517 -9.775 20.195 1.00 97.94 205 LYS A N 1
ATOM 1583 C CA . LYS A 1 205 ? -0.997 -9.244 21.469 1.00 97.94 205 LYS A CA 1
ATOM 1584 C C . LYS A 1 205 ? 0.087 -8.490 22.246 1.00 97.94 205 LYS A C 1
ATOM 1586 O O . LYS A 1 205 ? -0.263 -7.599 23.009 1.00 97.94 205 LYS A O 1
ATOM 1591 N N . GLU A 1 206 ? 1.358 -8.846 22.083 1.00 98.00 206 GLU A N 1
ATOM 1592 C CA . GLU A 1 206 ? 2.459 -8.293 22.882 1.00 98.00 206 GLU A CA 1
ATOM 1593 C C . GLU A 1 206 ? 2.833 -6.887 22.413 1.00 98.00 206 GLU A C 1
ATOM 1595 O O . GLU A 1 206 ? 3.053 -5.996 23.232 1.00 98.00 206 GLU A O 1
ATOM 1600 N N . ASN A 1 207 ? 2.833 -6.668 21.095 1.00 97.50 207 ASN A N 1
ATOM 1601 C CA . ASN A 1 207 ? 3.171 -5.371 20.509 1.00 97.50 207 ASN A CA 1
ATOM 1602 C C . ASN A 1 207 ? 1.951 -4.469 20.260 1.00 97.50 207 ASN A C 1
ATOM 1604 O O . ASN A 1 207 ? 2.111 -3.281 19.967 1.00 97.50 207 ASN A O 1
ATOM 1608 N N . SER A 1 208 ? 0.731 -5.001 20.383 1.00 98.00 208 SER A N 1
ATOM 1609 C CA . SER A 1 208 ? -0.500 -4.220 20.221 1.00 98.00 208 SER A CA 1
ATOM 1610 C C . SER A 1 208 ? -0.905 -3.466 21.488 1.00 98.00 208 SER A C 1
ATOM 1612 O O . SER A 1 208 ? -0.812 -3.964 22.607 1.00 98.00 208 SER A O 1
ATOM 1614 N N . LYS A 1 209 ? -1.444 -2.264 21.289 1.00 97.62 209 LYS A N 1
ATOM 1615 C CA . LYS A 1 209 ? -2.039 -1.381 22.298 1.00 97.62 209 LYS A CA 1
ATOM 1616 C C . LYS A 1 209 ? -3.482 -1.045 21.915 1.00 97.62 209 LYS A C 1
ATOM 1618 O O . LYS A 1 209 ? -3.937 -1.368 20.821 1.00 97.62 209 LYS A O 1
ATOM 1623 N N . ALA A 1 210 ? -4.209 -0.378 22.811 1.00 96.31 210 ALA A N 1
ATOM 1624 C CA . ALA A 1 210 ? -5.603 0.007 22.571 1.00 96.31 210 ALA A CA 1
ATOM 1625 C C . ALA A 1 210 ? -5.783 0.906 21.330 1.00 96.31 210 ALA A C 1
ATOM 1627 O O . ALA A 1 210 ? -6.795 0.810 20.643 1.00 96.31 210 ALA A O 1
ATOM 1628 N N . ASP A 1 211 ? -4.795 1.751 21.031 1.00 97.12 211 ASP A N 1
ATOM 1629 C CA . ASP A 1 211 ? -4.788 2.699 19.914 1.00 97.12 211 ASP A CA 1
ATOM 1630 C C . ASP A 1 211 ? -4.040 2.185 18.670 1.00 97.12 211 ASP A C 1
ATOM 1632 O O . ASP A 1 211 ? -4.059 2.830 17.618 1.00 97.12 211 ASP A O 1
ATOM 1636 N N . GLN A 1 212 ? -3.385 1.025 18.765 1.00 98.25 212 GLN A N 1
ATOM 1637 C CA . GLN A 1 212 ? -2.547 0.491 17.698 1.00 98.25 212 GLN A CA 1
ATOM 1638 C C . GLN A 1 212 ? -2.492 -1.035 17.738 1.00 98.25 212 GLN A C 1
ATOM 1640 O O . GLN A 1 212 ? -1.890 -1.629 18.626 1.00 98.25 212 GLN A O 1
ATOM 1645 N N . LEU A 1 213 ? -3.065 -1.674 16.726 1.00 98.69 213 LEU A N 1
ATOM 1646 C CA . LEU A 1 213 ? -3.070 -3.123 16.558 1.00 98.69 213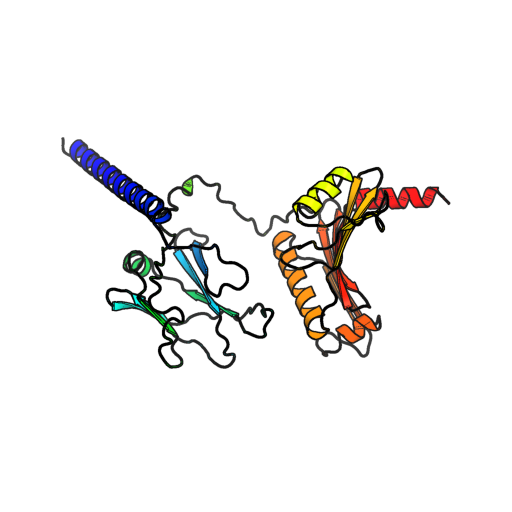 LEU A CA 1
ATOM 1647 C C . LEU A 1 213 ? -2.015 -3.536 15.527 1.00 98.69 213 LEU A C 1
ATOM 1649 O O . LEU A 1 213 ? -1.798 -2.813 14.552 1.00 98.69 213 LEU A O 1
ATOM 1653 N N . TYR A 1 214 ? -1.405 -4.704 15.716 1.00 98.62 214 TYR A N 1
ATOM 1654 C CA . TYR A 1 214 ? -0.441 -5.300 14.791 1.00 98.62 214 TYR A CA 1
ATOM 1655 C C . TYR A 1 214 ? -0.830 -6.729 14.416 1.00 98.62 214 TYR A C 1
ATOM 1657 O O . TYR A 1 214 ? -1.297 -7.514 15.246 1.00 98.62 214 TYR A O 1
ATOM 1665 N N . PHE A 1 215 ? -0.617 -7.059 13.145 1.00 98.50 215 PHE A N 1
ATOM 1666 C CA . PHE A 1 215 ? -0.914 -8.350 12.544 1.00 98.50 215 PHE A CA 1
ATOM 1667 C C . PHE A 1 215 ? 0.268 -8.811 11.686 1.00 98.50 215 PHE A C 1
ATOM 1669 O O . PHE A 1 215 ? 0.826 -8.026 10.918 1.00 98.50 215 PHE A O 1
ATOM 1676 N N . PHE A 1 216 ? 0.619 -10.089 11.790 1.00 98.00 216 PHE A N 1
ATOM 1677 C CA . PHE A 1 216 ? 1.684 -10.737 11.022 1.00 98.00 216 PHE A CA 1
ATOM 1678 C C . PHE A 1 216 ? 1.117 -11.836 10.127 1.00 98.00 216 PHE A C 1
ATOM 1680 O O . PHE A 1 216 ? -0.061 -12.179 10.226 1.00 98.00 216 PHE A O 1
ATOM 1687 N N . ASP A 1 217 ? 1.957 -12.382 9.248 1.00 95.62 217 ASP A N 1
ATOM 1688 C CA . ASP A 1 217 ? 1.650 -13.540 8.395 1.00 95.62 217 ASP A CA 1
ATOM 1689 C C . ASP A 1 217 ? 0.487 -13.322 7.401 1.00 95.62 217 ASP A C 1
ATOM 1691 O O . ASP A 1 217 ? 0.039 -14.251 6.731 1.00 95.62 217 ASP A O 1
ATOM 1695 N N . ALA A 1 218 ? 0.027 -12.077 7.248 1.00 95.44 218 ALA A N 1
ATOM 1696 C CA . ALA A 1 218 ? -1.028 -11.718 6.315 1.00 95.44 218 ALA A CA 1
ATOM 1697 C C . ALA A 1 218 ? -0.514 -11.670 4.866 1.00 95.44 218 ALA A C 1
ATOM 1699 O O . ALA A 1 218 ? 0.622 -11.258 4.595 1.00 95.44 218 ALA A O 1
ATOM 1700 N N . VAL A 1 219 ? -1.391 -12.030 3.925 1.00 94.12 219 VAL A N 1
ATOM 1701 C CA . VAL A 1 219 ? -1.159 -11.899 2.481 1.00 94.12 219 VAL A CA 1
ATOM 1702 C C . VAL A 1 219 ? -2.070 -10.810 1.931 1.00 94.12 219 VAL A C 1
ATOM 1704 O O . VAL A 1 219 ? -3.281 -10.990 1.861 1.00 94.12 219 VAL A O 1
ATOM 1707 N N . PHE A 1 220 ? -1.494 -9.687 1.516 1.00 94.62 220 PHE A N 1
ATOM 1708 C CA . PHE A 1 220 ? -2.227 -8.551 0.964 1.00 94.62 220 PHE A CA 1
ATOM 1709 C C . PHE A 1 220 ? -1.942 -8.434 -0.533 1.00 94.62 220 PHE A C 1
ATOM 1711 O O . PHE A 1 220 ? -0.782 -8.463 -0.930 1.00 94.62 220 PHE A O 1
ATOM 1718 N N . THR A 1 221 ? -2.994 -8.365 -1.359 1.00 89.69 221 THR A N 1
ATOM 1719 C CA . THR A 1 221 ? -2.899 -8.320 -2.838 1.00 89.69 221 THR A CA 1
ATOM 1720 C C . THR A 1 221 ? -1.953 -9.377 -3.428 1.00 89.69 221 THR A C 1
ATOM 1722 O O . THR A 1 221 ? -1.143 -9.099 -4.305 1.00 89.69 221 THR A O 1
ATOM 1725 N N . GLY A 1 222 ? -2.023 -10.606 -2.901 1.00 90.62 222 GLY A N 1
ATOM 1726 C CA . GLY A 1 222 ? -1.172 -11.725 -3.326 1.00 90.62 222 GLY A CA 1
ATOM 1727 C C . GLY A 1 222 ? 0.266 -11.688 -2.792 1.00 90.62 222 GLY A C 1
ATOM 1728 O O . GLY A 1 222 ? 1.023 -12.624 -3.026 1.00 90.62 222 GLY A O 1
ATOM 1729 N N . ARG A 1 223 ? 0.649 -10.655 -2.035 1.00 92.88 223 ARG A N 1
ATOM 1730 C CA . ARG A 1 223 ? 2.004 -10.466 -1.505 1.00 92.88 223 ARG A CA 1
ATOM 1731 C C . ARG A 1 223 ? 2.057 -10.771 -0.016 1.00 92.88 223 ARG A C 1
ATOM 1733 O O . ARG A 1 223 ? 1.195 -10.340 0.751 1.00 92.88 223 ARG A O 1
ATOM 1740 N N . LYS A 1 224 ? 3.105 -11.478 0.415 1.00 93.75 224 LYS A N 1
ATOM 1741 C CA . LYS A 1 224 ? 3.411 -11.617 1.844 1.00 93.75 224 LYS A CA 1
ATOM 1742 C C . LYS A 1 224 ? 3.693 -10.237 2.429 1.00 93.75 224 LYS A C 1
ATOM 1744 O O . LYS A 1 224 ? 4.432 -9.451 1.841 1.00 93.75 224 LYS A O 1
ATOM 1749 N N . THR A 1 225 ? 3.113 -9.956 3.586 1.00 96.00 225 THR A N 1
ATOM 1750 C CA . THR A 1 225 ? 3.379 -8.726 4.335 1.00 96.00 225 THR A CA 1
ATOM 1751 C C . THR A 1 225 ? 4.429 -8.989 5.410 1.00 96.00 225 THR A C 1
ATOM 1753 O O . THR A 1 225 ? 4.546 -10.103 5.917 1.00 96.00 225 THR A O 1
ATOM 1756 N N . GLY A 1 226 ? 5.223 -7.972 5.739 1.00 95.88 226 GLY A N 1
ATOM 1757 C CA . GLY A 1 226 ? 6.086 -7.997 6.916 1.00 95.88 226 GLY A CA 1
ATOM 1758 C C . GLY A 1 226 ? 5.259 -7.783 8.181 1.00 95.88 226 GLY A C 1
ATOM 1759 O O . GLY A 1 226 ? 5.359 -8.556 9.126 1.00 95.88 226 GLY A O 1
ATOM 1760 N N . ALA A 1 227 ? 4.406 -6.758 8.172 1.00 97.75 227 ALA A N 1
ATOM 1761 C CA . ALA A 1 227 ? 3.396 -6.521 9.197 1.00 97.75 227 ALA A CA 1
ATOM 1762 C C . ALA A 1 227 ? 2.266 -5.655 8.628 1.00 97.75 227 ALA A C 1
ATOM 1764 O O . ALA A 1 227 ? 2.501 -4.805 7.765 1.00 97.75 227 ALA A O 1
ATOM 1765 N N . ILE A 1 228 ? 1.058 -5.825 9.157 1.00 98.56 228 ILE A N 1
ATOM 1766 C CA . ILE A 1 228 ? -0.050 -4.888 8.985 1.00 98.56 228 ILE A CA 1
ATOM 1767 C C . ILE A 1 228 ? -0.331 -4.247 10.338 1.00 98.56 228 ILE A C 1
ATOM 1769 O O . ILE A 1 228 ? -0.486 -4.934 11.344 1.00 98.56 228 ILE A O 1
ATOM 1773 N N . SER A 1 229 ? -0.406 -2.927 10.368 1.00 98.62 229 SER A N 1
ATOM 1774 C CA . SER A 1 229 ? -0.780 -2.151 11.535 1.00 98.62 229 SER A CA 1
ATOM 1775 C C . SER A 1 229 ? -2.159 -1.526 11.313 1.00 98.62 229 SER A C 1
ATOM 1777 O O . SER A 1 229 ? -2.499 -1.138 10.196 1.00 98.62 229 SER A O 1
ATOM 1779 N N . ALA A 1 230 ? -2.976 -1.449 12.359 1.00 98.69 230 ALA A N 1
ATOM 1780 C CA . ALA A 1 230 ? -4.268 -0.773 12.328 1.00 98.69 230 ALA A CA 1
ATOM 1781 C C . ALA A 1 230 ? -4.364 0.196 13.504 1.00 98.69 230 ALA A C 1
ATOM 1783 O O . ALA A 1 230 ? -4.300 -0.211 14.663 1.00 98.69 230 ALA A O 1
ATOM 1784 N N . SER A 1 231 ? -4.497 1.480 13.206 1.00 98.50 231 SER A N 1
ATOM 1785 C CA . SER A 1 231 ? -4.606 2.527 14.209 1.00 98.50 231 SER A CA 1
ATOM 1786 C C . SER A 1 231 ? -6.070 2.787 14.565 1.00 98.50 231 SER A C 1
ATOM 1788 O O . SER A 1 231 ? -6.935 2.898 13.689 1.00 98.50 231 SER A O 1
ATOM 1790 N N . ILE A 1 232 ? -6.328 2.898 15.866 1.00 98.38 232 ILE A N 1
ATOM 1791 C CA . ILE A 1 232 ? -7.653 3.032 16.470 1.00 98.38 232 ILE A CA 1
ATOM 1792 C C . ILE A 1 232 ? -7.707 4.337 17.274 1.00 98.38 232 ILE A C 1
ATOM 1794 O O . ILE A 1 232 ? -6.765 4.674 17.987 1.00 98.38 232 ILE A O 1
ATOM 1798 N N . ILE A 1 233 ? -8.816 5.069 17.190 1.00 96.88 233 ILE A N 1
ATOM 1799 C CA . ILE A 1 233 ? -9.131 6.198 18.073 1.00 96.88 233 ILE A CA 1
ATOM 1800 C C . ILE A 1 233 ? -10.573 6.085 18.549 1.00 96.88 233 ILE A C 1
ATOM 1802 O O . ILE A 1 233 ? -11.457 5.874 17.733 1.00 96.88 233 ILE A O 1
ATOM 1806 N N . ASP A 1 234 ? -10.831 6.202 19.853 1.00 96.06 234 ASP A N 1
ATOM 1807 C CA . ASP A 1 234 ? -12.181 6.064 20.429 1.00 96.06 234 ASP A CA 1
ATOM 1808 C C . ASP A 1 234 ? -12.912 4.789 19.961 1.00 96.06 234 ASP A C 1
ATOM 1810 O O . ASP A 1 234 ? -14.098 4.812 19.632 1.00 96.06 234 ASP A O 1
ATOM 1814 N N . ASN A 1 235 ? -12.176 3.676 19.875 1.00 97.56 235 ASN A N 1
ATOM 1815 C CA . ASN A 1 235 ? -12.643 2.416 19.292 1.00 97.56 235 ASN A CA 1
ATOM 1816 C C . ASN A 1 235 ? -13.116 2.526 17.825 1.00 97.56 235 ASN A C 1
ATOM 1818 O O . ASN A 1 235 ? -14.016 1.805 17.407 1.00 97.56 235 ASN A O 1
ATOM 1822 N N . LYS A 1 236 ? -12.519 3.427 17.040 1.00 98.38 236 LYS A N 1
ATOM 1823 C CA . LYS A 1 236 ? -12.764 3.602 15.604 1.00 98.38 236 LYS A CA 1
ATOM 1824 C C . LYS A 1 236 ? -11.469 3.457 14.820 1.00 98.38 236 LYS A C 1
ATOM 1826 O O . LYS A 1 236 ? -10.502 4.188 15.032 1.00 98.38 236 LYS A O 1
ATOM 1831 N N . PHE A 1 237 ? -11.462 2.512 13.895 1.00 98.62 237 PHE A N 1
ATOM 1832 C CA . PHE A 1 237 ? -10.400 2.303 12.926 1.00 98.62 237 PHE A CA 1
ATOM 1833 C C . PHE A 1 237 ? -10.319 3.479 11.956 1.00 98.62 237 PHE A C 1
ATOM 1835 O O . PHE A 1 237 ? -11.305 3.795 11.297 1.00 98.62 237 PHE A O 1
ATOM 1842 N N . TYR A 1 238 ? -9.152 4.111 11.853 1.00 98.50 238 TYR A N 1
ATOM 1843 C CA . TYR A 1 238 ? -8.959 5.250 10.948 1.00 98.50 238 TYR A CA 1
ATOM 1844 C C . TYR A 1 238 ? -7.754 5.101 10.026 1.00 98.50 238 TYR A C 1
ATOM 1846 O O . TYR A 1 238 ? -7.652 5.841 9.057 1.00 98.50 238 TYR A O 1
ATOM 1854 N N . GLN A 1 239 ? -6.831 4.179 10.303 1.00 98.62 239 GLN A N 1
ATOM 1855 C CA . GLN A 1 239 ? -5.674 3.993 9.438 1.00 98.62 239 GLN A CA 1
ATOM 1856 C C . GLN A 1 239 ? -5.189 2.554 9.443 1.00 98.62 239 GLN A C 1
ATOM 1858 O O . GLN A 1 239 ? -4.978 1.983 10.510 1.00 98.62 239 GLN A O 1
ATOM 1863 N N . ALA A 1 240 ? -4.930 2.003 8.260 1.00 98.69 240 ALA A N 1
ATOM 1864 C CA . ALA A 1 240 ? -4.111 0.807 8.106 1.00 98.69 240 ALA A CA 1
ATOM 1865 C C . ALA A 1 240 ? -2.749 1.171 7.517 1.00 98.69 240 ALA A C 1
ATOM 1867 O O . ALA A 1 240 ? -2.669 1.988 6.604 1.00 98.69 240 ALA A O 1
ATOM 1868 N N . GLY A 1 241 ? -1.693 0.537 8.016 1.00 98.50 241 GLY A N 1
ATOM 1869 C CA . GLY A 1 241 ? -0.364 0.550 7.418 1.00 98.50 241 GLY A CA 1
ATOM 1870 C C . GLY A 1 241 ? 0.058 -0.868 7.062 1.00 98.50 241 GLY A C 1
ATOM 1871 O O . GLY A 1 241 ? -0.000 -1.761 7.897 1.00 98.50 241 GLY A O 1
ATOM 1872 N N . VAL A 1 242 ? 0.503 -1.090 5.835 1.00 98.56 242 VAL A N 1
ATOM 1873 C CA . VAL A 1 242 ? 1.082 -2.348 5.369 1.00 98.56 242 VAL A CA 1
ATOM 1874 C C . VAL A 1 242 ? 2.567 -2.113 5.165 1.00 98.56 242 VAL A C 1
ATOM 1876 O O . VAL A 1 242 ? 2.961 -1.281 4.351 1.00 98.56 242 VAL A O 1
ATOM 1879 N N . SER A 1 243 ? 3.399 -2.843 5.900 1.00 97.88 243 SER A N 1
ATOM 1880 C CA . SER A 1 243 ? 4.826 -2.943 5.618 1.00 97.88 243 SER A CA 1
ATOM 1881 C C . SER A 1 243 ? 5.062 -4.220 4.838 1.00 97.88 243 SER A C 1
ATOM 1883 O O . SER A 1 243 ? 4.703 -5.301 5.305 1.00 97.88 243 SER A O 1
ATOM 1885 N N . PHE A 1 244 ? 5.713 -4.119 3.688 1.00 96.88 244 PHE A N 1
ATOM 1886 C CA . PHE A 1 244 ? 6.185 -5.297 2.970 1.00 96.88 244 PHE A CA 1
ATOM 1887 C C . PHE A 1 244 ? 7.532 -5.764 3.546 1.00 96.88 244 PHE A C 1
ATOM 1889 O O . PHE A 1 244 ? 8.218 -4.969 4.206 1.00 96.88 244 PHE A O 1
ATOM 1896 N N . PRO A 1 245 ? 7.892 -7.050 3.376 1.00 94.19 245 PRO A N 1
ATOM 1897 C CA . PRO A 1 245 ? 9.215 -7.547 3.724 1.00 94.19 245 PRO A CA 1
ATOM 1898 C C . PRO A 1 245 ? 10.312 -6.754 3.013 1.00 94.19 245 PRO A C 1
ATOM 1900 O O . PRO A 1 245 ? 10.069 -6.059 2.026 1.00 94.19 245 PRO A O 1
ATOM 1903 N N . GLU A 1 246 ? 11.529 -6.863 3.529 1.00 93.19 246 GLU A N 1
ATOM 1904 C CA . GLU A 1 246 ? 12.693 -6.301 2.856 1.00 93.19 246 GLU A CA 1
ATOM 1905 C C . GLU A 1 246 ? 12.906 -6.999 1.509 1.00 93.19 246 GLU A C 1
ATOM 1907 O O . GLU A 1 246 ? 12.786 -8.221 1.413 1.00 93.19 246 GLU A O 1
ATOM 1912 N N . LEU A 1 247 ? 13.164 -6.204 0.475 1.00 92.56 247 LEU A N 1
ATOM 1913 C CA . LEU A 1 247 ? 13.389 -6.670 -0.888 1.00 92.56 247 LEU A CA 1
ATOM 1914 C C . LEU A 1 247 ? 14.857 -6.465 -1.248 1.00 92.56 247 LEU A C 1
ATOM 1916 O O . LEU A 1 247 ? 15.509 -5.555 -0.730 1.00 92.56 247 LEU A O 1
ATOM 1920 N N . GLU A 1 248 ? 15.354 -7.264 -2.186 1.00 93.00 248 GLU A N 1
ATOM 1921 C CA . GLU A 1 248 ? 16.625 -6.962 -2.839 1.00 93.00 248 GLU A CA 1
ATOM 1922 C C . GLU A 1 248 ? 16.532 -5.617 -3.567 1.00 93.00 248 GLU A C 1
ATOM 1924 O O . GLU A 1 248 ? 15.484 -5.270 -4.123 1.00 93.00 248 GLU A O 1
ATOM 1929 N N . GLU A 1 249 ? 17.627 -4.852 -3.580 1.00 93.38 249 GLU A N 1
ATOM 1930 C CA . GLU A 1 249 ? 17.626 -3.473 -4.088 1.00 93.38 249 GLU A CA 1
ATOM 1931 C C . GLU A 1 249 ? 17.102 -3.372 -5.522 1.00 93.38 249 GLU A C 1
ATOM 1933 O O . GLU A 1 249 ? 16.288 -2.499 -5.824 1.00 93.38 249 GLU A O 1
ATOM 1938 N N . ILE A 1 250 ? 17.478 -4.332 -6.370 1.00 91.69 250 ILE A N 1
ATOM 1939 C CA . ILE A 1 250 ? 17.060 -4.409 -7.774 1.00 91.69 250 ILE A CA 1
ATOM 1940 C C . ILE A 1 250 ? 15.537 -4.518 -7.963 1.00 91.69 250 ILE A C 1
ATOM 1942 O O . ILE A 1 250 ? 15.037 -4.229 -9.048 1.00 91.69 250 ILE A O 1
ATOM 1946 N N . HIS A 1 251 ? 14.791 -4.924 -6.931 1.00 93.94 251 HIS A N 1
ATOM 1947 C CA . HIS A 1 251 ? 13.345 -5.135 -6.999 1.00 93.94 251 HIS A CA 1
ATOM 1948 C C . HIS A 1 251 ? 12.524 -4.003 -6.380 1.00 93.94 251 HIS A C 1
ATOM 1950 O O . HIS A 1 251 ? 11.320 -3.926 -6.641 1.00 93.94 251 HIS A O 1
ATOM 1956 N N . ILE A 1 252 ? 13.137 -3.117 -5.589 1.00 95.88 252 ILE A N 1
ATOM 1957 C CA . ILE A 1 252 ? 12.425 -2.084 -4.824 1.00 95.88 252 ILE A CA 1
ATOM 1958 C C . ILE A 1 252 ? 11.644 -1.142 -5.750 1.00 95.88 252 ILE A C 1
ATOM 1960 O O . ILE A 1 252 ? 10.433 -0.994 -5.586 1.00 95.88 252 ILE A O 1
ATOM 1964 N N . ILE A 1 253 ? 12.310 -0.541 -6.744 1.00 96.19 253 ILE A N 1
ATOM 1965 C CA . ILE A 1 253 ? 11.671 0.427 -7.652 1.00 96.19 253 ILE A CA 1
ATOM 1966 C C . ILE A 1 253 ? 10.580 -0.251 -8.485 1.00 96.19 253 ILE A C 1
ATOM 1968 O O . ILE A 1 253 ? 9.442 0.205 -8.487 1.00 96.19 253 ILE A O 1
ATOM 1972 N N . SER A 1 254 ? 10.877 -1.407 -9.090 1.00 94.81 254 SER A N 1
ATOM 1973 C CA . SER A 1 254 ? 9.886 -2.142 -9.888 1.00 94.81 254 SER A CA 1
ATOM 1974 C C . SER A 1 254 ? 8.665 -2.587 -9.075 1.00 94.81 254 SER A C 1
ATOM 1976 O O . SER A 1 254 ? 7.551 -2.589 -9.588 1.00 94.81 254 SER A O 1
ATOM 1978 N N . THR A 1 255 ? 8.850 -2.937 -7.796 1.00 94.38 255 THR A N 1
ATOM 1979 C CA . THR A 1 255 ? 7.734 -3.324 -6.920 1.00 94.38 255 THR A CA 1
ATOM 1980 C C . THR A 1 255 ? 6.890 -2.112 -6.542 1.00 94.38 255 THR A C 1
ATOM 1982 O O . THR A 1 255 ? 5.665 -2.211 -6.506 1.00 94.38 255 THR A O 1
ATOM 1985 N N . PHE A 1 256 ? 7.526 -0.965 -6.285 1.00 96.75 256 PHE A N 1
ATOM 1986 C CA . PHE A 1 256 ? 6.824 0.296 -6.063 1.00 96.75 256 PHE A CA 1
ATOM 1987 C C . PHE A 1 256 ? 5.982 0.676 -7.288 1.00 96.75 256 PHE A C 1
ATOM 1989 O O . PHE A 1 256 ? 4.786 0.915 -7.140 1.00 96.75 256 PHE A O 1
ATOM 1996 N N . ASP A 1 257 ? 6.567 0.656 -8.488 1.00 95.94 257 ASP A N 1
ATOM 1997 C CA . ASP A 1 257 ? 5.865 1.004 -9.728 1.00 95.94 257 ASP A CA 1
ATOM 1998 C C . ASP A 1 257 ? 4.688 0.052 -10.007 1.00 95.94 257 ASP A C 1
ATOM 2000 O O . ASP A 1 257 ? 3.596 0.506 -10.352 1.00 95.94 257 ASP A O 1
ATOM 2004 N N . ALA A 1 258 ? 4.862 -1.255 -9.771 1.00 95.19 258 ALA A N 1
ATOM 2005 C CA . ALA A 1 258 ? 3.781 -2.235 -9.889 1.00 95.19 258 ALA A CA 1
ATOM 2006 C C . ALA A 1 258 ? 2.626 -1.943 -8.915 1.00 95.19 258 ALA A C 1
ATOM 2008 O O . ALA A 1 258 ? 1.466 -1.920 -9.320 1.00 95.19 258 ALA A O 1
ATOM 2009 N N . MET A 1 259 ? 2.926 -1.641 -7.645 1.00 96.31 259 MET A N 1
ATOM 2010 C CA . MET A 1 259 ? 1.898 -1.259 -6.666 1.00 96.31 259 MET A CA 1
ATOM 2011 C C . MET A 1 259 ? 1.176 0.029 -7.060 1.00 96.31 259 MET A C 1
ATOM 2013 O O . MET A 1 259 ? -0.037 0.133 -6.883 1.00 96.31 259 MET A O 1
ATOM 2017 N N . VAL A 1 260 ? 1.906 1.010 -7.596 1.00 96.94 260 VAL A N 1
ATOM 2018 C CA . VAL A 1 260 ? 1.313 2.252 -8.094 1.00 96.94 260 VAL A CA 1
ATOM 2019 C C . VAL A 1 260 ? 0.368 1.975 -9.257 1.00 96.94 260 VAL A C 1
ATOM 2021 O O . VAL A 1 260 ? -0.739 2.511 -9.259 1.00 96.94 260 VAL A O 1
ATOM 2024 N N . SER A 1 261 ? 0.757 1.120 -10.204 1.00 95.44 261 SER A N 1
ATOM 2025 C CA . SER A 1 261 ? -0.104 0.721 -11.321 1.00 95.44 261 SER A CA 1
ATOM 2026 C C . SER A 1 261 ? -1.379 0.032 -10.829 1.00 95.44 261 SER A C 1
ATOM 2028 O O . SER A 1 261 ? -2.476 0.494 -11.127 1.00 95.44 261 SER A O 1
ATOM 2030 N N . GLU A 1 262 ? -1.250 -0.997 -9.987 1.00 92.12 262 GLU A N 1
ATOM 2031 C CA . GLU A 1 262 ? -2.387 -1.765 -9.456 1.00 92.12 262 GLU A CA 1
ATOM 2032 C C . GLU A 1 262 ? 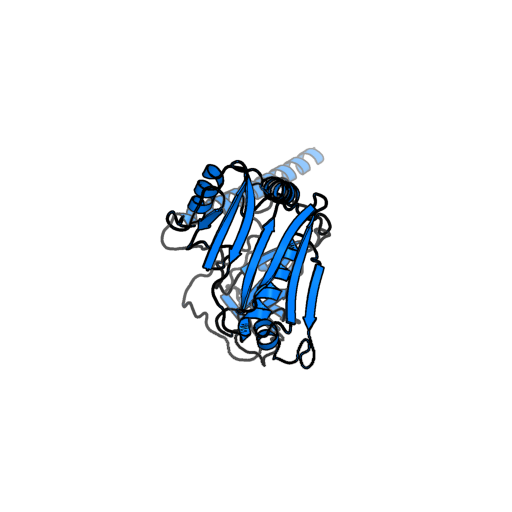-3.377 -0.900 -8.667 1.00 92.12 262 GLU A C 1
ATOM 2034 O O . GLU A 1 262 ? -4.593 -1.060 -8.770 1.00 92.12 262 GLU A O 1
ATOM 2039 N N . LEU A 1 263 ? -2.872 0.035 -7.858 1.00 94.81 263 LEU A N 1
ATOM 2040 C CA . LEU A 1 263 ? -3.727 0.971 -7.130 1.00 94.81 263 LEU A CA 1
ATOM 2041 C C . LEU A 1 263 ? -4.366 1.992 -8.072 1.00 94.81 263 LEU A C 1
ATOM 2043 O O . LEU A 1 263 ? -5.503 2.402 -7.835 1.00 94.81 263 LEU A O 1
ATOM 2047 N N . SER A 1 264 ? -3.676 2.378 -9.146 1.00 94.75 264 SER A N 1
ATOM 2048 C CA . SER A 1 264 ? -4.220 3.308 -10.136 1.00 94.75 264 SER A CA 1
ATOM 2049 C C . SER A 1 264 ? -5.377 2.709 -10.927 1.00 94.75 264 SER A C 1
ATOM 2051 O O . SER A 1 264 ? -6.343 3.420 -11.204 1.00 94.75 264 SER A O 1
ATOM 2053 N N . ASP A 1 265 ? -5.343 1.403 -11.191 1.00 90.19 265 ASP A N 1
ATOM 2054 C CA . ASP A 1 265 ? -6.448 0.685 -11.837 1.00 90.19 265 ASP A CA 1
ATOM 2055 C C . ASP A 1 265 ? -7.742 0.721 -11.005 1.00 90.19 265 ASP A C 1
ATOM 2057 O O . ASP A 1 265 ? -8.844 0.635 -11.547 1.00 90.19 265 ASP A O 1
ATOM 2061 N N . VAL A 1 266 ? -7.628 0.872 -9.680 1.00 91.62 266 VAL A N 1
ATOM 2062 C CA . VAL A 1 266 ? -8.770 0.874 -8.752 1.00 91.62 266 VAL A CA 1
ATOM 2063 C C . VAL A 1 266 ? -9.196 2.289 -8.350 1.00 91.62 266 VAL A C 1
ATOM 2065 O O . VAL A 1 266 ? -10.392 2.582 -8.275 1.00 91.62 266 VAL A O 1
ATOM 2068 N N . TYR A 1 267 ? -8.235 3.168 -8.064 1.00 93.12 267 TYR A N 1
ATOM 2069 C CA . TYR A 1 267 ? -8.466 4.482 -7.447 1.00 93.12 267 TYR A CA 1
ATOM 2070 C C . TYR A 1 267 ? -8.160 5.664 -8.388 1.00 93.12 267 TYR A C 1
ATOM 2072 O O . TYR A 1 267 ? -8.334 6.827 -8.010 1.00 93.12 267 TYR A O 1
ATOM 2080 N N . GLY A 1 268 ? -7.746 5.391 -9.629 1.00 93.38 268 GLY A N 1
ATOM 2081 C CA . GLY A 1 268 ? -7.329 6.390 -10.613 1.00 93.38 268 GLY A CA 1
ATOM 2082 C C . GLY A 1 268 ? -5.906 6.904 -10.379 1.00 93.38 268 GLY A C 1
ATOM 2083 O O . GLY A 1 268 ? -5.158 6.361 -9.578 1.00 93.38 268 GLY A O 1
ATOM 2084 N N . ASN A 1 269 ? -5.510 7.975 -11.066 1.00 95.38 269 ASN A N 1
ATOM 2085 C CA . ASN A 1 269 ? -4.119 8.441 -11.018 1.00 95.38 269 ASN A CA 1
ATOM 2086 C C . ASN A 1 269 ? -3.737 9.074 -9.662 1.00 95.38 269 ASN A C 1
ATOM 2088 O O . ASN A 1 269 ? -4.460 9.961 -9.188 1.00 95.38 269 ASN A O 1
ATOM 2092 N N . PRO A 1 270 ? -2.585 8.702 -9.073 1.00 97.50 270 PRO A N 1
ATOM 2093 C CA . PRO A 1 270 ? -2.035 9.368 -7.902 1.00 97.50 270 PRO A CA 1
ATOM 2094 C C . PRO A 1 270 ? -1.313 10.666 -8.258 1.00 97.50 270 PRO A C 1
ATOM 2096 O O . PRO A 1 270 ? -0.903 10.909 -9.393 1.00 97.50 270 PRO A O 1
ATOM 2099 N N . LYS A 1 271 ? -1.036 11.459 -7.225 1.00 97.88 271 LYS A N 1
ATOM 2100 C CA . LYS A 1 271 ? 0.084 12.395 -7.224 1.00 97.88 271 LYS A CA 1
ATOM 2101 C C . LYS A 1 271 ? 1.367 11.618 -6.924 1.00 97.88 271 LYS A C 1
ATOM 2103 O O . LYS A 1 271 ? 1.514 11.089 -5.824 1.00 97.88 271 LYS A O 1
ATOM 2108 N N . ILE A 1 272 ? 2.289 11.570 -7.880 1.00 97.44 272 ILE A N 1
ATOM 2109 C CA . ILE A 1 272 ? 3.594 10.911 -7.733 1.00 97.44 272 ILE A CA 1
ATOM 2110 C C . ILE A 1 272 ? 4.656 11.965 -7.428 1.00 97.44 272 ILE A C 1
ATOM 2112 O O . ILE A 1 272 ? 4.663 13.037 -8.033 1.00 97.44 272 ILE A O 1
ATOM 2116 N N . VAL A 1 273 ? 5.556 11.656 -6.498 1.00 96.62 273 VAL A N 1
ATOM 2117 C CA . VAL A 1 273 ? 6.730 12.472 -6.195 1.00 96.62 273 VAL A CA 1
ATOM 2118 C C . VAL A 1 273 ? 7.973 11.594 -6.225 1.00 96.62 273 VAL A C 1
ATOM 2120 O O . VAL A 1 273 ? 8.090 10.633 -5.463 1.00 96.62 273 VAL A O 1
ATOM 2123 N N . LYS A 1 274 ? 8.896 11.973 -7.110 1.00 95.69 274 LYS A N 1
ATOM 2124 C CA . LYS A 1 274 ? 10.239 11.415 -7.257 1.00 95.69 274 LYS A CA 1
ATOM 2125 C C . LYS A 1 274 ? 11.222 12.578 -7.217 1.00 95.69 274 LYS A C 1
ATOM 2127 O O . LYS A 1 274 ? 11.491 13.213 -8.232 1.00 95.69 274 LYS A O 1
ATOM 2132 N N . ASN A 1 275 ? 11.690 12.914 -6.022 1.00 96.19 275 ASN A N 1
ATOM 2133 C CA . ASN A 1 275 ? 12.614 14.030 -5.837 1.00 96.19 275 ASN A CA 1
ATOM 2134 C C . ASN A 1 275 ? 14.018 13.485 -5.633 1.00 96.19 275 ASN A C 1
ATOM 2136 O O . ASN A 1 275 ? 14.193 12.593 -4.808 1.00 96.19 275 ASN A O 1
ATOM 2140 N N . PHE A 1 276 ? 14.994 14.059 -6.328 1.00 97.31 276 PHE A N 1
ATOM 2141 C CA . PHE A 1 276 ? 16.402 13.694 -6.234 1.00 97.31 276 PHE A CA 1
ATOM 2142 C C . PHE A 1 276 ? 17.247 14.914 -5.880 1.00 97.31 276 PHE A C 1
ATOM 2144 O O . PHE A 1 276 ? 16.959 16.032 -6.309 1.00 97.31 276 PHE A O 1
ATOM 2151 N N . GLN A 1 277 ? 18.283 14.693 -5.080 1.00 97.88 277 GLN A N 1
ATOM 2152 C CA . GLN A 1 277 ? 19.346 15.654 -4.826 1.00 97.88 277 GLN A CA 1
ATOM 2153 C C . GLN A 1 277 ? 20.585 15.249 -5.622 1.00 97.88 277 GLN A C 1
ATOM 2155 O O . GLN A 1 277 ? 20.951 14.074 -5.631 1.00 97.88 277 GLN A O 1
ATOM 2160 N N . GLU A 1 278 ? 21.265 16.231 -6.213 1.00 95.56 278 GLU A N 1
ATOM 2161 C CA . GLU A 1 278 ? 22.560 16.028 -6.868 1.00 95.56 278 GLU A CA 1
ATOM 2162 C C . GLU A 1 278 ? 23.541 15.271 -5.943 1.00 95.56 278 GLU A C 1
ATOM 2164 O O . GLU A 1 278 ? 23.593 15.554 -4.735 1.00 95.56 278 GLU A O 1
ATOM 2169 N N . PRO A 1 279 ? 24.315 14.300 -6.469 1.00 96.44 279 PRO A N 1
ATOM 2170 C CA . PRO A 1 279 ? 24.511 13.988 -7.893 1.00 96.44 279 PRO A CA 1
ATOM 2171 C C . PRO A 1 279 ? 23.521 12.966 -8.494 1.00 96.44 279 PRO A C 1
ATOM 2173 O O . PRO A 1 279 ? 23.739 12.494 -9.608 1.00 96.44 279 PRO A O 1
ATOM 2176 N N . TYR A 1 280 ? 22.483 12.566 -7.755 1.00 98.00 280 TYR A N 1
ATOM 2177 C CA . TYR A 1 280 ? 21.564 11.504 -8.172 1.00 98.00 280 TYR A CA 1
ATOM 2178 C C . TYR A 1 280 ? 20.467 12.027 -9.103 1.00 98.00 280 TYR A C 1
ATOM 2180 O O . TYR A 1 280 ? 19.997 13.156 -8.947 1.00 98.00 280 TYR A O 1
ATOM 2188 N N . LYS A 1 281 ? 19.998 11.183 -10.025 1.00 97.00 281 LYS A N 1
ATOM 2189 C CA . LYS A 1 281 ? 18.885 11.482 -10.940 1.00 97.00 281 LYS A CA 1
ATOM 2190 C C . LYS A 1 281 ? 18.067 10.234 -11.268 1.00 97.00 281 LYS A C 1
ATOM 2192 O O . LYS A 1 281 ? 18.540 9.113 -11.145 1.00 97.00 281 LYS A O 1
ATOM 2197 N N . GLU A 1 282 ? 16.832 10.425 -11.720 1.00 95.25 282 GLU A N 1
ATOM 2198 C CA . GLU A 1 282 ? 15.996 9.305 -12.165 1.00 95.25 282 GLU A CA 1
ATOM 2199 C C . GLU A 1 282 ? 16.639 8.580 -13.359 1.00 95.25 282 GLU A C 1
ATOM 2201 O O . GLU A 1 282 ? 17.032 9.216 -14.340 1.00 95.25 282 GLU A O 1
ATOM 2206 N N . GLY A 1 283 ? 16.733 7.252 -13.280 1.00 94.31 283 GLY A N 1
ATOM 2207 C CA . GLY A 1 283 ? 17.273 6.398 -14.334 1.00 94.31 283 GLY A CA 1
ATOM 2208 C C . GLY A 1 283 ? 18.796 6.248 -14.332 1.00 94.31 283 GLY A C 1
ATOM 2209 O O . GLY A 1 283 ? 19.335 5.720 -15.304 1.00 94.31 283 GLY A O 1
ATOM 2210 N N . ASP A 1 284 ? 19.510 6.717 -13.302 1.00 95.50 284 ASP A N 1
ATOM 2211 C CA . ASP A 1 284 ? 20.970 6.564 -13.203 1.00 95.50 284 ASP A CA 1
ATOM 2212 C C . ASP A 1 284 ? 21.431 5.227 -12.600 1.00 95.50 284 ASP A C 1
ATOM 2214 O O . ASP A 1 284 ? 22.626 4.929 -12.636 1.00 95.50 284 ASP A O 1
ATOM 2218 N N . GLY A 1 285 ? 20.501 4.414 -12.088 1.00 95.19 285 GLY A N 1
ATOM 2219 C CA . GLY A 1 285 ? 20.786 3.131 -11.445 1.00 95.19 285 GLY A CA 1
ATOM 2220 C C . GLY A 1 285 ? 21.203 3.231 -9.973 1.00 95.19 285 GLY A C 1
ATOM 2221 O O . GLY A 1 285 ? 21.478 2.202 -9.354 1.00 95.19 285 GLY A O 1
ATOM 2222 N N . TYR A 1 286 ? 21.245 4.435 -9.395 1.00 96.88 286 TYR A N 1
ATOM 2223 C CA . TYR A 1 286 ? 21.591 4.698 -7.996 1.00 96.88 286 TYR A CA 1
ATOM 2224 C C . TYR A 1 286 ? 20.382 5.145 -7.161 1.00 96.88 286 TYR A C 1
ATOM 2226 O O . TYR A 1 286 ? 20.541 5.640 -6.042 1.00 96.88 286 TYR A O 1
ATOM 2234 N N . GLU A 1 287 ? 19.155 4.952 -7.648 1.00 97.00 287 GLU A N 1
ATOM 2235 C CA . GLU A 1 287 ? 17.940 5.478 -7.023 1.00 97.00 287 GLU A CA 1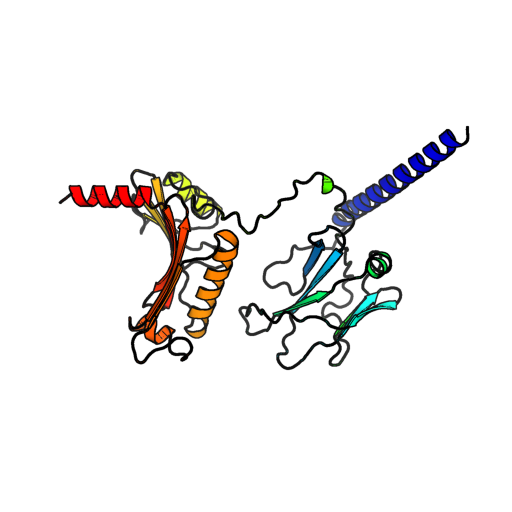
ATOM 2236 C C . GLU A 1 287 ? 17.727 4.922 -5.613 1.00 97.00 287 GLU A C 1
ATOM 2238 O O . GLU A 1 2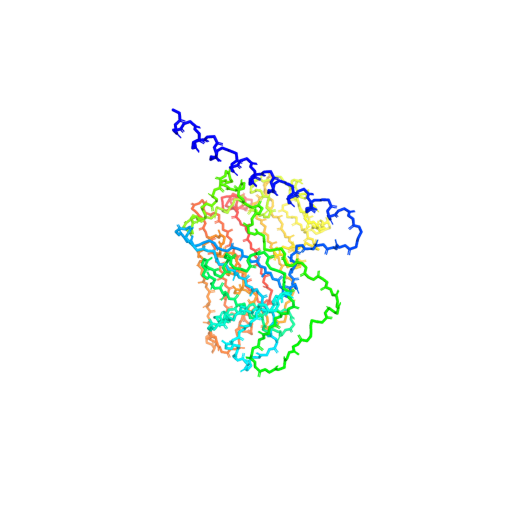87 ? 17.460 5.673 -4.674 1.00 97.00 287 GLU A O 1
ATOM 2243 N N . VAL A 1 288 ? 17.893 3.609 -5.428 1.00 96.12 288 VAL A N 1
ATOM 2244 C CA . VAL A 1 288 ? 17.742 2.969 -4.111 1.00 96.12 288 VAL A CA 1
ATOM 2245 C C . VAL A 1 288 ? 18.806 3.465 -3.135 1.00 96.12 288 VAL A C 1
ATOM 2247 O O . VAL A 1 288 ? 18.491 3.748 -1.977 1.00 96.12 288 VAL A O 1
ATOM 2250 N N . GLN A 1 289 ? 20.050 3.627 -3.593 1.00 97.25 289 GLN A N 1
ATOM 2251 C CA . GLN A 1 289 ? 21.125 4.193 -2.781 1.00 97.25 289 GLN A CA 1
ATOM 2252 C C . GLN A 1 289 ? 20.799 5.638 -2.377 1.00 97.25 289 GLN A C 1
ATOM 2254 O O . GLN A 1 289 ? 20.929 5.991 -1.202 1.00 97.25 289 GLN A O 1
ATOM 2259 N N . ALA A 1 290 ? 20.313 6.456 -3.312 1.00 97.69 290 ALA A N 1
ATOM 2260 C CA . ALA A 1 290 ? 19.895 7.827 -3.045 1.00 97.69 290 ALA A CA 1
ATOM 2261 C C . ALA A 1 290 ? 18.770 7.881 -1.998 1.00 97.69 290 ALA A C 1
ATOM 2263 O O . ALA A 1 290 ? 18.847 8.673 -1.057 1.00 97.69 290 ALA A O 1
ATOM 2264 N N . ILE A 1 291 ? 17.764 7.004 -2.100 1.00 97.12 291 ILE A N 1
ATOM 2265 C CA . ILE A 1 291 ? 16.677 6.889 -1.112 1.00 97.12 291 ILE A CA 1
ATOM 2266 C C . ILE A 1 291 ? 17.238 6.523 0.267 1.00 97.12 291 ILE A C 1
ATOM 2268 O O . ILE A 1 291 ? 16.904 7.165 1.267 1.00 97.12 291 ILE A O 1
ATOM 2272 N N . LYS A 1 292 ? 18.132 5.528 0.338 1.00 96.25 292 LYS A N 1
ATOM 2273 C CA . LYS A 1 292 ? 18.741 5.087 1.603 1.00 96.25 292 LYS A CA 1
ATOM 2274 C C . LYS A 1 292 ? 19.571 6.178 2.280 1.00 96.25 292 LYS A C 1
ATOM 2276 O O . LYS A 1 292 ? 19.566 6.286 3.504 1.00 96.25 292 LYS A O 1
ATOM 2281 N N . LEU A 1 293 ? 20.226 7.029 1.492 1.00 97.25 293 LEU A N 1
ATOM 2282 C CA . LEU A 1 293 ? 20.999 8.176 1.975 1.00 97.25 293 LEU A CA 1
ATOM 2283 C C . LEU A 1 293 ? 20.141 9.417 2.287 1.00 97.25 293 LEU A C 1
ATOM 2285 O O . LEU A 1 293 ? 20.690 10.459 2.647 1.00 97.25 293 LEU A O 1
ATOM 2289 N N . GLY A 1 294 ? 18.813 9.346 2.127 1.00 96.56 294 GLY A N 1
ATOM 2290 C CA . GLY A 1 294 ? 17.921 10.501 2.288 1.00 96.56 294 GLY A CA 1
ATOM 2291 C C . GLY A 1 294 ? 18.131 11.585 1.223 1.00 96.56 294 GLY A C 1
ATOM 2292 O O . GLY A 1 294 ? 17.779 12.745 1.432 1.00 96.56 294 GLY A O 1
ATOM 2293 N N . LYS A 1 295 ? 18.743 11.215 0.094 1.00 98.00 295 LYS A N 1
ATOM 2294 C CA . LYS A 1 295 ? 19.015 12.065 -1.072 1.00 98.00 295 LYS A CA 1
ATOM 2295 C C . LYS A 1 295 ? 17.965 11.924 -2.165 1.00 98.00 295 LYS A C 1
ATOM 2297 O O . LYS A 1 295 ? 17.972 12.716 -3.101 1.00 98.00 295 LYS A O 1
ATOM 2302 N N . ALA A 1 296 ? 17.047 10.973 -2.031 1.00 97.62 296 ALA A N 1
ATOM 2303 C CA . ALA A 1 296 ? 15.864 10.888 -2.863 1.00 97.62 296 ALA A CA 1
ATOM 2304 C C . ALA A 1 296 ? 14.622 10.504 -2.051 1.00 97.62 296 ALA A C 1
ATOM 2306 O O . ALA A 1 296 ? 14.719 9.830 -1.025 1.00 97.62 296 ALA A O 1
ATOM 2307 N N . SER A 1 297 ? 13.455 10.922 -2.538 1.00 96.81 297 SER A N 1
ATOM 2308 C CA . SER A 1 297 ? 12.149 10.577 -1.969 1.00 96.81 297 SER A CA 1
ATOM 2309 C C . SER A 1 297 ? 11.248 10.013 -3.053 1.00 96.81 297 SER A C 1
ATOM 2311 O O . SER A 1 297 ? 11.075 10.649 -4.092 1.00 96.81 297 SER A O 1
ATOM 2313 N N . TYR A 1 298 ? 10.662 8.847 -2.780 1.00 96.62 298 TYR A N 1
ATOM 2314 C CA . TYR A 1 298 ? 9.747 8.136 -3.671 1.00 96.62 298 TYR A CA 1
ATOM 2315 C C . TYR A 1 298 ? 8.429 7.877 -2.957 1.00 96.62 298 TYR A C 1
ATOM 2317 O O . TYR A 1 298 ? 8.384 7.101 -1.996 1.00 96.62 298 TYR A O 1
ATOM 2325 N N . TYR A 1 299 ? 7.360 8.512 -3.431 1.00 98.00 299 TYR A N 1
ATOM 2326 C CA . TYR A 1 299 ? 6.014 8.208 -2.965 1.00 98.00 299 TYR A CA 1
ATOM 2327 C C . TYR A 1 299 ? 4.935 8.501 -4.007 1.00 98.00 299 TYR A C 1
ATOM 2329 O O . TYR A 1 299 ? 5.114 9.296 -4.930 1.00 98.00 299 TYR A O 1
ATOM 2337 N N . ALA A 1 300 ? 3.788 7.859 -3.824 1.00 98.56 300 ALA A N 1
ATOM 2338 C CA . ALA A 1 300 ? 2.566 8.098 -4.573 1.00 98.56 300 ALA A CA 1
ATOM 2339 C C . ALA A 1 300 ? 1.401 8.266 -3.597 1.00 98.56 300 ALA A C 1
ATOM 2341 O O . ALA A 1 300 ? 1.299 7.530 -2.614 1.00 98.56 300 ALA A O 1
ATOM 2342 N N . GLN A 1 301 ? 0.530 9.236 -3.865 1.00 98.38 301 GLN A N 1
ATOM 2343 C CA . GLN A 1 301 ? -0.625 9.530 -3.027 1.00 98.38 301 GLN A CA 1
ATOM 2344 C C . GLN A 1 301 ? -1.905 9.635 -3.853 1.00 98.38 301 GLN A C 1
ATOM 2346 O O . GLN A 1 301 ? -1.983 10.419 -4.799 1.00 98.38 301 GLN A O 1
ATOM 2351 N N . TRP A 1 302 ? -2.935 8.914 -3.430 1.00 97.88 302 TRP A N 1
ATOM 2352 C CA . TRP A 1 302 ? -4.309 9.093 -3.880 1.00 97.88 302 TRP A CA 1
ATOM 2353 C C . TRP A 1 302 ? -5.067 9.868 -2.815 1.00 97.88 302 TRP A C 1
ATOM 2355 O O . TRP A 1 302 ? -4.911 9.597 -1.625 1.00 97.88 302 TRP A O 1
ATOM 2365 N N . THR A 1 303 ? -5.907 10.799 -3.251 1.00 96.25 303 THR A N 1
ATOM 2366 C CA . THR A 1 303 ? -6.813 11.542 -2.377 1.00 96.25 303 THR A CA 1
ATOM 2367 C C . THR A 1 303 ? -8.196 11.531 -3.005 1.00 96.25 303 THR A C 1
ATOM 2369 O O . THR A 1 303 ? -8.352 11.912 -4.168 1.00 96.25 303 THR A O 1
ATOM 2372 N N . THR A 1 304 ? -9.199 11.087 -2.255 1.00 91.06 304 THR A N 1
ATOM 2373 C CA . THR A 1 304 ? -10.602 11.111 -2.684 1.00 91.06 304 THR A CA 1
ATOM 2374 C C . THR A 1 304 ? -11.284 12.429 -2.333 1.00 91.06 304 THR A C 1
ATOM 2376 O O . THR A 1 304 ? -10.767 13.240 -1.569 1.00 91.06 304 THR A O 1
ATOM 2379 N N . ASN A 1 305 ? -12.485 12.650 -2.875 1.00 88.88 305 ASN A N 1
ATOM 2380 C CA . ASN A 1 305 ? -13.255 13.878 -2.642 1.00 88.88 305 ASN A CA 1
ATOM 2381 C C . ASN A 1 305 ? -13.631 14.088 -1.164 1.00 88.88 305 ASN A C 1
ATOM 2383 O O . ASN A 1 305 ? -13.762 15.225 -0.723 1.00 88.88 305 ASN A O 1
ATOM 2387 N N . ASN A 1 306 ? -13.782 13.007 -0.392 1.00 89.44 306 ASN A N 1
ATOM 2388 C CA . ASN A 1 306 ? -14.005 13.059 1.059 1.00 89.44 306 ASN A CA 1
ATOM 2389 C C . ASN A 1 306 ? -12.714 13.325 1.864 1.00 89.44 306 ASN A C 1
ATOM 2391 O O . ASN A 1 306 ? -12.767 13.434 3.085 1.00 89.44 306 ASN A O 1
ATOM 2395 N N . GLY A 1 307 ? -11.566 13.452 1.194 1.00 94.50 307 GLY A N 1
ATOM 2396 C CA . GLY A 1 307 ? -10.272 13.746 1.800 1.00 94.50 307 GLY A CA 1
ATOM 2397 C C . GLY A 1 307 ? -9.479 12.525 2.257 1.00 94.50 307 GLY A C 1
ATOM 2398 O O . GLY A 1 307 ? -8.321 12.708 2.613 1.00 94.50 307 GLY A O 1
ATOM 2399 N N . ASN A 1 308 ? -10.050 11.316 2.222 1.00 97.62 308 ASN A N 1
ATOM 2400 C CA . ASN A 1 308 ? -9.335 10.088 2.577 1.00 97.62 308 ASN A CA 1
ATOM 2401 C C . ASN A 1 308 ? -8.183 9.820 1.608 1.00 97.62 308 ASN A C 1
ATOM 2403 O O . ASN A 1 308 ? -8.215 10.238 0.444 1.00 97.62 308 ASN A O 1
ATOM 2407 N N . THR A 1 309 ? -7.156 9.125 2.093 1.00 98.19 309 THR A N 1
ATOM 2408 C CA . THR A 1 309 ? -5.921 8.943 1.332 1.00 98.19 309 THR A CA 1
ATOM 2409 C C . THR A 1 309 ? -5.455 7.499 1.266 1.00 98.19 309 THR A C 1
ATOM 2411 O O . THR A 1 309 ? -5.668 6.699 2.179 1.00 98.19 309 THR A O 1
ATOM 2414 N N . ILE A 1 310 ? -4.787 7.185 0.155 1.00 98.38 310 ILE A N 1
ATOM 2415 C CA . ILE A 1 310 ? -3.862 6.060 0.053 1.00 98.38 310 ILE A CA 1
ATOM 2416 C C . ILE A 1 310 ? -2.476 6.641 -0.183 1.00 98.38 310 ILE A C 1
ATOM 2418 O O . ILE A 1 310 ? -2.321 7.544 -1.004 1.00 98.38 310 ILE A O 1
ATOM 2422 N N . PHE A 1 311 ? -1.470 6.127 0.511 1.00 98.19 311 PHE A N 1
ATOM 2423 C CA . PHE A 1 311 ? -0.097 6.600 0.400 1.00 98.19 311 PHE A CA 1
ATOM 2424 C C . PHE A 1 311 ? 0.865 5.419 0.308 1.00 98.19 311 PHE A C 1
ATOM 2426 O O . PHE A 1 311 ? 0.904 4.582 1.205 1.00 98.19 311 PHE A O 1
ATOM 2433 N N . VAL A 1 312 ? 1.642 5.345 -0.770 1.00 98.44 312 VAL A N 1
ATOM 2434 C CA . VAL A 1 312 ? 2.715 4.358 -0.948 1.00 98.44 312 VAL A CA 1
ATOM 2435 C C . VAL A 1 312 ? 4.042 5.087 -0.907 1.00 98.44 312 VAL A C 1
ATOM 2437 O O . VAL A 1 312 ? 4.195 6.098 -1.585 1.00 98.44 312 VAL A O 1
ATOM 2440 N N . GLN A 1 313 ? 5.016 4.568 -0.165 1.00 98.19 313 GLN A N 1
ATOM 2441 C CA . GLN A 1 313 ? 6.359 5.142 -0.114 1.00 98.19 313 GLN A CA 1
ATOM 2442 C C . GLN A 1 313 ? 7.450 4.082 -0.030 1.00 98.19 313 GLN A C 1
ATOM 2444 O O . GLN A 1 313 ? 7.226 2.981 0.479 1.00 98.19 313 GLN A O 1
ATOM 2449 N N . ILE A 1 314 ? 8.655 4.472 -0.440 1.00 98.06 314 ILE A N 1
ATOM 2450 C CA . ILE A 1 314 ? 9.893 3.746 -0.157 1.00 98.06 314 ILE A CA 1
ATOM 2451 C C . ILE A 1 314 ? 10.594 4.453 1.006 1.00 98.06 314 ILE A C 1
ATOM 2453 O O . ILE A 1 314 ? 10.942 5.628 0.922 1.00 98.06 314 ILE A O 1
ATOM 2457 N N . SER A 1 315 ? 10.787 3.745 2.115 1.00 96.00 315 SER A N 1
ATOM 2458 C CA . SER A 1 315 ? 11.520 4.264 3.275 1.00 96.00 315 SER A CA 1
ATOM 2459 C C . SER A 1 315 ? 13.030 4.331 3.018 1.00 96.00 315 SER A C 1
ATOM 2461 O O . SER A 1 315 ? 13.562 3.603 2.182 1.00 96.00 315 SER A O 1
ATOM 2463 N N . SER A 1 316 ? 13.758 5.099 3.835 1.00 94.81 316 SER A N 1
ATOM 2464 C CA . SER A 1 316 ? 15.233 5.128 3.827 1.00 94.81 316 SER A CA 1
ATOM 2465 C C . SER A 1 316 ? 15.889 3.786 4.188 1.00 94.81 316 SER A C 1
ATOM 2467 O O . SER A 1 316 ? 17.095 3.626 4.057 1.00 94.81 316 SER A O 1
ATOM 2469 N N . LYS A 1 317 ? 15.111 2.789 4.624 1.00 94.12 317 LYS A N 1
ATOM 2470 C CA . LYS A 1 317 ? 15.576 1.406 4.807 1.00 94.12 317 LYS A CA 1
ATOM 2471 C C . LYS A 1 317 ? 15.328 0.526 3.576 1.00 94.12 317 LYS A C 1
ATOM 2473 O O . LYS A 1 317 ? 15.526 -0.676 3.651 1.00 94.12 317 LYS A O 1
ATOM 2478 N N . GLY A 1 318 ? 14.844 1.089 2.468 1.00 92.25 318 GLY A N 1
ATOM 2479 C CA . GLY A 1 318 ? 14.472 0.332 1.270 1.00 92.25 318 GLY A CA 1
ATOM 2480 C C . GLY A 1 318 ? 13.186 -0.489 1.419 1.00 92.25 318 GLY A C 1
ATOM 2481 O O . GLY A 1 318 ? 12.884 -1.318 0.570 1.00 92.25 318 GLY A O 1
ATOM 2482 N N . ARG A 1 319 ? 12.407 -0.281 2.489 1.00 95.88 319 ARG A N 1
ATOM 2483 C CA . ARG A 1 319 ? 11.115 -0.962 2.671 1.00 95.88 319 ARG A CA 1
ATOM 2484 C C . ARG A 1 319 ? 9.997 -0.166 2.036 1.00 95.88 319 ARG A C 1
ATOM 2486 O O . ARG A 1 319 ? 9.928 1.046 2.253 1.00 95.88 319 ARG A O 1
ATOM 2493 N N . ILE A 1 320 ? 9.107 -0.863 1.339 1.00 98.00 320 ILE A N 1
ATOM 2494 C CA . ILE A 1 320 ? 7.875 -0.286 0.810 1.00 98.00 320 ILE A CA 1
ATOM 2495 C C . ILE A 1 320 ? 6.803 -0.334 1.898 1.00 98.00 320 ILE A C 1
ATOM 2497 O O . ILE A 1 320 ? 6.589 -1.367 2.544 1.00 98.00 320 ILE A O 1
ATOM 2501 N N . SER A 1 321 ? 6.127 0.791 2.097 1.00 98.19 321 SER A N 1
ATOM 2502 C CA . SER A 1 321 ? 4.963 0.893 2.971 1.00 98.19 321 SER A CA 1
ATOM 2503 C C . SER A 1 321 ? 3.772 1.462 2.220 1.00 98.19 321 SER A C 1
ATOM 2505 O O . SER A 1 321 ? 3.933 2.358 1.397 1.00 98.19 321 SER A O 1
ATOM 2507 N N . LEU A 1 322 ? 2.587 0.950 2.535 1.00 98.56 322 LEU A N 1
ATOM 2508 C CA . LEU A 1 322 ? 1.307 1.366 1.975 1.00 98.56 322 LEU A CA 1
ATOM 2509 C C . LEU A 1 322 ? 0.357 1.725 3.116 1.00 98.56 322 LEU A C 1
ATOM 2511 O O . LEU A 1 322 ? 0.158 0.923 4.022 1.00 98.56 322 LEU A O 1
ATOM 2515 N N . PHE A 1 323 ? -0.246 2.903 3.070 1.00 98.62 323 PHE A N 1
ATOM 2516 C CA . PHE A 1 323 ? -1.154 3.402 4.094 1.00 98.62 323 PHE A CA 1
ATOM 2517 C C . PHE A 1 323 ? -2.512 3.726 3.489 1.00 98.62 323 PHE A C 1
ATOM 2519 O O . PHE A 1 323 ? -2.578 4.251 2.383 1.00 98.62 323 PHE A O 1
ATOM 2526 N N . TYR A 1 324 ? -3.573 3.415 4.225 1.00 98.62 324 TYR A N 1
ATOM 2527 C CA . TYR A 1 324 ? -4.952 3.809 3.945 1.00 98.62 324 TYR A CA 1
ATOM 2528 C C . TYR A 1 324 ? -5.442 4.608 5.142 1.00 98.62 324 TYR A C 1
ATOM 2530 O O . TYR A 1 324 ? -5.426 4.056 6.244 1.00 98.62 324 TYR A O 1
ATOM 2538 N N . THR A 1 325 ? -5.900 5.843 4.942 1.00 98.62 325 THR A N 1
ATOM 2539 C CA . THR A 1 325 ? -6.215 6.754 6.052 1.00 98.62 325 THR A CA 1
ATOM 2540 C C . THR A 1 325 ? -7.546 7.479 5.859 1.00 98.62 325 THR A C 1
ATOM 2542 O O . THR A 1 325 ? -7.791 8.100 4.823 1.00 98.62 325 THR A O 1
ATOM 2545 N N . ASP A 1 326 ? -8.375 7.453 6.903 1.00 98.25 326 ASP A N 1
ATOM 2546 C CA . ASP A 1 326 ? -9.482 8.379 7.126 1.00 98.25 326 ASP A CA 1
ATOM 2547 C C . ASP A 1 326 ? -8.925 9.690 7.688 1.00 98.25 326 ASP A C 1
ATOM 2549 O O . ASP A 1 326 ? -8.579 9.809 8.870 1.00 98.25 326 ASP A O 1
ATOM 2553 N N . THR A 1 327 ? -8.812 10.688 6.818 1.00 96.31 327 THR A N 1
ATOM 2554 C CA . THR A 1 327 ? -8.188 11.969 7.160 1.00 96.31 327 THR A CA 1
ATOM 2555 C C . THR A 1 327 ? -9.046 12.800 8.118 1.00 96.31 327 THR A C 1
ATOM 2557 O O . THR A 1 327 ? -8.516 13.656 8.829 1.00 96.31 327 THR A O 1
ATOM 2560 N N . ALA A 1 328 ? -10.360 12.569 8.188 1.00 96.12 328 ALA A N 1
ATOM 2561 C CA . ALA A 1 328 ? -11.219 13.268 9.140 1.00 96.12 328 ALA A CA 1
ATOM 2562 C C . ALA A 1 328 ? -10.978 12.758 10.569 1.00 96.12 328 ALA A C 1
ATOM 2564 O O . ALA A 1 328 ? -10.726 13.559 11.473 1.00 96.12 328 ALA A O 1
ATOM 2565 N N . LEU A 1 329 ? -10.971 11.436 10.763 1.00 94.25 329 LEU A N 1
ATOM 2566 C CA . LEU A 1 329 ? -10.674 10.819 12.060 1.00 94.25 329 LEU A CA 1
ATOM 2567 C C . LEU A 1 329 ? -9.218 11.048 12.494 1.00 94.25 329 LEU A C 1
ATOM 2569 O O . LEU A 1 329 ? -8.954 11.278 13.678 1.00 94.25 329 LEU A O 1
ATOM 2573 N N . GLU A 1 330 ? -8.272 11.059 11.553 1.00 93.81 330 GLU A N 1
ATOM 2574 C CA . GLU A 1 330 ? -6.877 11.409 11.841 1.00 93.81 330 GLU A CA 1
ATOM 2575 C C . GLU A 1 330 ? -6.751 12.837 12.402 1.00 93.81 330 GLU A C 1
ATOM 2577 O O . GLU A 1 330 ? -6.060 13.066 13.399 1.00 93.81 330 GLU A O 1
ATOM 2582 N N . LYS A 1 331 ? -7.469 13.811 11.825 1.00 93.06 331 LYS A N 1
ATOM 2583 C CA . LYS A 1 331 ? -7.504 15.184 12.356 1.00 93.06 331 LYS A CA 1
ATOM 2584 C C . LYS A 1 331 ? -8.069 15.232 13.775 1.00 93.06 331 LYS A C 1
ATOM 2586 O O . LYS A 1 331 ? -7.518 15.946 14.611 1.00 93.06 331 LYS A O 1
ATOM 2591 N N . THR A 1 332 ? -9.109 14.448 14.078 1.00 92.06 332 THR A N 1
ATOM 2592 C CA . THR A 1 332 ? -9.648 14.333 15.444 1.00 92.06 332 THR A CA 1
ATOM 2593 C C . THR A 1 332 ? -8.591 13.832 16.429 1.00 92.06 332 THR A C 1
ATOM 2595 O O . THR A 1 332 ? -8.465 14.385 17.521 1.00 92.06 332 THR A O 1
ATOM 2598 N N . LYS A 1 333 ? -7.777 12.840 16.042 1.00 90.75 333 LYS A N 1
ATOM 2599 C CA . LYS A 1 333 ? -6.653 12.359 16.862 1.00 90.75 333 LYS A CA 1
ATOM 2600 C C . LYS A 1 333 ? -5.639 13.458 17.156 1.00 90.75 333 LYS A C 1
ATOM 2602 O O . LYS A 1 333 ? -5.223 13.613 18.304 1.00 90.75 333 LYS A O 1
ATOM 2607 N N . ASN A 1 334 ? -5.236 14.202 16.131 1.00 87.38 334 ASN A N 1
ATOM 2608 C CA . ASN A 1 334 ? -4.226 15.247 16.277 1.00 87.38 334 ASN A CA 1
ATOM 2609 C C . ASN A 1 334 ? -4.729 16.396 17.163 1.00 87.38 334 ASN A C 1
ATOM 2611 O O . ASN A 1 334 ? -3.991 16.863 18.026 1.00 87.38 334 ASN A O 1
ATOM 2615 N N . ALA A 1 335 ? -6.003 16.780 17.036 1.00 88.94 335 ALA A N 1
ATOM 2616 C CA . ALA A 1 335 ? -6.611 17.790 17.900 1.00 88.94 335 ALA A CA 1
ATOM 2617 C C . ALA A 1 335 ? -6.592 17.384 19.385 1.00 88.94 335 ALA A C 1
ATOM 2619 O O . ALA A 1 335 ? -6.224 18.196 20.227 1.00 88.94 335 ALA A O 1
ATOM 2620 N N . LYS A 1 336 ? -6.895 16.117 19.715 1.00 86.44 336 LYS A N 1
ATOM 2621 C CA . LYS A 1 336 ? -6.839 15.632 21.108 1.00 86.44 336 LYS A CA 1
ATOM 2622 C C . LYS A 1 336 ? -5.437 15.719 21.704 1.00 86.44 336 LYS A C 1
ATOM 2624 O O . LYS A 1 336 ? -5.285 16.245 22.795 1.00 86.44 336 LYS A O 1
ATOM 2629 N N . LYS A 1 337 ? -4.411 15.311 20.948 1.00 80.38 337 LYS A N 1
ATOM 2630 C CA . LYS A 1 337 ? -3.012 15.394 21.400 1.00 80.38 337 LYS A CA 1
ATOM 2631 C C . LYS A 1 337 ? -2.551 16.810 21.729 1.00 80.38 337 LYS A C 1
ATOM 2633 O O . LYS A 1 337 ? -1.614 16.961 22.497 1.00 80.38 337 LYS A O 1
ATOM 2638 N N . THR A 1 338 ? -3.154 17.826 21.116 1.00 76.19 338 THR A N 1
ATOM 2639 C CA . THR A 1 338 ? -2.733 19.221 21.316 1.00 76.19 338 THR A CA 1
ATOM 2640 C C . THR A 1 338 ? -3.328 19.814 22.596 1.00 76.19 338 THR A C 1
ATOM 2642 O O . THR A 1 338 ? -2.774 20.767 23.121 1.00 76.19 338 THR A O 1
ATOM 2645 N N . ASN A 1 339 ? -4.422 19.240 23.110 1.00 69.88 339 ASN A N 1
ATOM 2646 C CA . ASN A 1 339 ? -5.100 19.697 24.329 1.00 69.88 339 ASN A CA 1
ATOM 2647 C C . ASN A 1 339 ? -4.553 19.053 25.616 1.00 69.88 339 ASN A C 1
ATOM 2649 O O . ASN A 1 339 ? -4.950 19.459 26.704 1.00 69.88 339 ASN A O 1
ATOM 2653 N N . ASP A 1 340 ? -3.681 18.051 25.492 1.00 61.31 340 ASP A N 1
ATOM 2654 C CA . ASP A 1 340 ? -3.054 17.353 26.621 1.00 61.31 340 ASP A CA 1
ATOM 2655 C C . ASP A 1 340 ? -1.705 17.990 27.048 1.00 61.31 340 ASP A C 1
ATOM 2657 O O . ASP A 1 340 ? -1.009 17.432 27.900 1.00 61.31 340 ASP A O 1
ATOM 2661 N N . TYR A 1 341 ? -1.327 19.136 26.459 1.00 48.34 341 TYR A N 1
ATOM 2662 C CA . TYR A 1 341 ? -0.122 19.929 26.769 1.00 48.34 341 TYR A CA 1
ATOM 2663 C C . TYR A 1 341 ? -0.486 21.307 27.320 1.00 48.34 341 TYR A C 1
ATOM 2665 O O . TYR A 1 341 ? 0.255 21.785 28.207 1.00 48.34 341 TYR A O 1
#

Foldseek 3Di:
DVVVVVVVVVVVVVVVVVVVLVVVVVVVVVVVPDDDDDDDDDDVPDQWDWDFDAPPVNPFTKTKTWGFDQDPPDDQQKKWWAFPVRDIDIDGPFPFPQPFPCPPPRTGTTITIDTDDPVRCVVPQPTQTPAMDGPPDDGDDDPDPPDRPRPNPPPRVCPVCVPPPPPPPPQPDFDDQQDPPPAGWFAFPVSVVVSCVVQVWDWDPVPDDRQKTKTAQGQDPNAHFRIKMWGADPRTTFKIKTWRDADDLVCLVVVLVVVQVVNCSRGNHWDWDWAAAPPDDPPPPCSLVCQLVVRIWTKTWGADPQGWIWIWTQHNSSIIMIMTGDVVVVVVVVVVVVVVD

Sequence (341 aa):
MKKLLLNLILFIAIFSSAKAQTDYCKDIKKSVTDDNIIYRTPTPGDQFGFAKIIDKAGTGTFFKMILGISDPDNKVTDASITFEDDAVLNFSNVIIDRSAEKDIINNYIYTGSISLSADDMAKFKTKKIKSYLFLGKKRVPSPFGNVKVKVMAYANCIDGLNDVPKVVFNPNEKKSIDGFWGIPFGSSAETVKATMASKGGRFDKENSKADQLYFFDAVFTGRKTGAISASIIDNKFYQAGVSFPELEEIHIISTFDAMVSELSDVYGNPKIVKNFQEPYKEGDGYEVQAIKLGKASYYAQWTTNNGNTIFVQISSKGRISLFYTDTALEKTKNAKKTNDY

Secondary structure (DSSP, 8-state):
-HHHHHHHHHHHHHHHHHHHHHHHHHHHHHHTTSSS----PPPTT-SEEEEEEE-TTS--EEEEEEEE---TT----EEEEEETT--EEEEES-EEE----B-TTSPBEEEEEEEPPHHHHHHHTTPPEEEEEEETS-----SSTT-------TTSS-GGGGGS------TT-PPP--EETTEETT--HHHHHHHHHHTTPEE-TTT-BTTEEEEES-EETTEE-SEEEEEEETTEEEEEEEEPPP--HHHHHHHHHHHHHHHHHHH---EEEEEE-TT--TTSS-HHHHHHTTSEEEEEEEE-TTS-EEEEEE-TTS-EEEEEE-HHHHHHHHHHHHHT-

Organism: NCBI:txid423350